Protein AF-W2RLZ8-F1 (afdb_monomer)

Solvent-accessible surface area (backbone atoms only — not comparable to full-atom values): 13791 Å² total; per-residue (Å²): 132,87,82,82,78,80,83,80,84,77,69,90,54,101,57,82,73,49,76,64,66,58,42,44,76,38,66,55,67,56,87,80,60,71,30,36,27,34,42,40,37,34,42,71,79,11,29,29,42,37,39,40,27,56,66,42,74,66,40,44,51,54,52,42,75,41,59,91,46,68,55,35,51,64,70,40,58,88,73,48,62,77,68,46,78,48,76,47,27,57,91,47,71,50,76,43,59,40,37,45,38,34,35,60,45,77,82,32,79,71,49,76,51,74,49,75,45,82,48,66,68,26,27,45,38,38,23,51,42,55,56,52,51,51,50,75,75,46,55,75,69,54,35,52,51,50,58,49,51,44,51,54,26,34,49,52,12,44,78,67,71,38,48,69,57,36,50,53,22,45,66,60,30,43,76,64,58,71,70,56,82,54,66,66,61,51,53,53,53,52,50,50,53,51,52,47,47,72,78,36,45,66,70,43,67,50,82,92,58,99,62,90,86,69,50,60,46,57,50,51,55,54,48,52,51,48,53,50,52,52,55,51,49,57,54,55,56,56,63,75,76,109

Secondary structure (DSSP, 8-state):
-------TTS--SSSPPPHHHHHTS-EESSSSSTT-EEEEEEETT-EEEEEEE---HHHHHHHHHTTT-TTHHHHHGGG-SS-EEEEE-TT-EEEE-TT-EEEEEEEE--EEEEEEE--TTHHHHHHHHHHTTGGGGS-HHHHHHHHHHHHHHHHHHHHTT-HHHHHHHHHTTHHHHHT---HHHHHHHHHHHHHHHHH-HHHHH--SS--TT--HHHHHHHHHHHHHHHHHHHHHHHHT--

Radius of gyration: 21.98 Å; Cα contacts (8 Å, |Δi|>4): 311; chains: 1; bounding box: 57×58×65 Å

Mean predicted aligned error: 10.97 Å

Organism: Cyphellophora europaea (strain CBS 101466) (NCBI:txid1220924)

Foldseek 3Di:
DDDDDDPPPQPPDPDDDPPQRQQLAFWPQDQPLLQFKKKKAFDDFWKKKKKKAAPDVQLLLLLLVCQPPSSSCVVCVVVTPDIDIDMHGNVDMDIHHGRITMGMGIPDDGDMDMDTDQDLQNLQSLLSCLLSVVLVSYDPVSSVVSLVVSLVSLLNNLVVVVVVSSLVSCVSCVVVVLPDPDPVSLVSNLVSLVVSCVVCVVSQVPPVDPDPDARSVNVSVVSNVVSVVVVVVVVVVVVVVD

pLDDT: mean 77.02, std 19.83, range [21.7, 96.75]

Sequence (242 aa):
MPQIVPADGIWGQTGPPSFHQVFAHVWRFPKKDYGMDGKSAVLGDCQKIIVLFPPSSHNLRLMQAECRNQAKLARLMPRLEYGLIDTLNSSNIVFIPSGWAHATFTTRGGFLMSIDCATKTTVWTFSQYLKHHLYHELDAKQQNKCLFLFLDCLQHTITSYELVLASRSWCNVEDLLKGIVDNLWRRTASRIWHTAAEENPKALWDDGRGNKDMTTRQFGEQYLSWLDAEMIGLRRGRQALL

Nearest PDB structures (foldseek):
  3pu3-assembly2_B  TM=5.884E-01  e=4.172E-05  Homo sapiens
  8f8z-assembly2_B  TM=5.635E-01  e=3.557E-05  Homo sapiens
  3pu3-assembly1_A  TM=5.695E-01  e=2.875E-05  Homo sapiens
  8f8z-assembly1_A  TM=4.999E-01  e=6.733E-05  Homo sapiens
  3pus-assembly2_B  TM=5.008E-01  e=9.264E-05  Homo sapiens

Structure (mmCIF, N/CA/C/O backbone):
data_AF-W2RLZ8-F1
#
_entry.id   AF-W2RLZ8-F1
#
loop_
_atom_site.group_PDB
_atom_site.id
_atom_site.type_symbol
_atom_site.label_atom_id
_atom_site.label_alt_id
_atom_site.label_comp_id
_atom_site.label_asym_id
_atom_site.label_entity_id
_atom_site.label_seq_id
_atom_site.pdbx_PDB_ins_code
_atom_site.Cartn_x
_atom_site.Cartn_y
_atom_site.Cartn_z
_atom_site.occupancy
_atom_site.B_iso_or_equiv
_atom_site.auth_seq_id
_atom_site.auth_comp_id
_atom_site.auth_asym_id
_atom_site.auth_atom_id
_atom_site.pdbx_PDB_model_num
ATOM 1 N N . MET A 1 1 ? -6.968 36.272 17.401 1.00 25.56 1 MET A N 1
ATOM 2 C CA . MET A 1 1 ? -7.450 34.981 17.939 1.00 25.56 1 MET A CA 1
ATOM 3 C C . MET A 1 1 ? -8.418 34.398 16.926 1.00 25.56 1 MET A C 1
ATOM 5 O O . MET A 1 1 ? -9.373 35.095 16.605 1.00 25.56 1 MET A O 1
ATOM 9 N N . PRO A 1 2 ? -8.156 33.222 16.336 1.00 22.92 2 PRO A N 1
ATOM 10 C CA . PRO A 1 2 ? -9.073 32.660 15.356 1.00 22.92 2 PRO A CA 1
ATOM 11 C C . PRO A 1 2 ? -10.315 32.119 16.074 1.00 22.92 2 PRO A C 1
ATOM 13 O O . PRO A 1 2 ? -10.204 31.382 17.052 1.00 22.92 2 PRO A O 1
ATOM 16 N N . GLN A 1 3 ? -11.488 32.539 15.603 1.00 21.70 3 GLN A N 1
ATOM 17 C CA . GLN A 1 3 ? -12.786 32.072 16.078 1.00 21.70 3 GLN A CA 1
ATOM 18 C C . GLN A 1 3 ? -12.990 30.610 15.671 1.00 21.70 3 GLN A C 1
ATOM 20 O O . GLN A 1 3 ? -12.921 30.260 14.493 1.00 21.70 3 GLN A O 1
ATOM 25 N N . ILE A 1 4 ? -13.234 29.763 16.667 1.00 27.97 4 ILE A N 1
ATOM 26 C CA . ILE A 1 4 ? -13.673 28.381 16.490 1.00 27.97 4 ILE A CA 1
ATOM 27 C C . ILE A 1 4 ? -15.152 28.437 16.098 1.00 27.97 4 ILE A C 1
ATOM 29 O O . ILE A 1 4 ? -15.983 28.891 16.880 1.00 27.97 4 ILE A O 1
ATOM 33 N N . VAL A 1 5 ? -15.468 28.008 14.878 1.00 27.42 5 VAL A N 1
ATOM 34 C CA . VAL A 1 5 ? -16.852 27.819 14.423 1.00 27.42 5 VAL A CA 1
ATOM 35 C C . VAL A 1 5 ? -17.363 26.496 15.015 1.00 27.42 5 VAL A C 1
ATOM 37 O O . VAL A 1 5 ? -16.661 25.487 14.887 1.00 27.42 5 VAL A O 1
ATOM 40 N N . PRO A 1 6 ? -18.530 26.463 15.683 1.00 26.34 6 PRO A N 1
ATOM 41 C CA . PRO A 1 6 ? -19.038 25.248 16.306 1.00 26.34 6 PRO A CA 1
ATOM 42 C C . PRO A 1 6 ? -19.511 24.232 15.256 1.00 26.34 6 PRO A C 1
ATOM 44 O O . PRO A 1 6 ? -20.037 24.578 14.197 1.00 26.34 6 PRO A O 1
ATOM 47 N N . ALA A 1 7 ? -19.285 22.952 15.553 1.00 35.66 7 ALA A N 1
ATOM 48 C CA . ALA A 1 7 ? -19.583 21.806 14.697 1.00 35.66 7 ALA A CA 1
ATOM 49 C C . ALA A 1 7 ? -21.073 21.405 14.749 1.00 35.66 7 ALA A C 1
ATOM 51 O O . ALA A 1 7 ? -21.406 20.231 14.919 1.00 35.66 7 ALA A O 1
ATOM 52 N N . ASP A 1 8 ? -21.978 22.367 14.577 1.00 34.91 8 ASP A N 1
ATOM 53 C CA . ASP A 1 8 ? -23.419 22.188 14.824 1.00 34.91 8 ASP A CA 1
ATOM 54 C C . ASP A 1 8 ? -24.199 21.655 13.605 1.00 34.91 8 ASP A C 1
ATOM 56 O O . ASP A 1 8 ? -25.403 21.850 13.477 1.00 34.91 8 ASP A O 1
ATOM 60 N N . GLY A 1 9 ? -23.526 20.950 12.690 1.00 33.97 9 GLY A N 1
ATOM 61 C CA . GLY A 1 9 ? -24.152 20.396 11.480 1.00 33.97 9 GLY A CA 1
ATOM 62 C C . GLY A 1 9 ? -24.501 18.904 11.530 1.00 33.97 9 GLY A C 1
ATOM 63 O O . GLY A 1 9 ? -25.217 18.430 10.654 1.00 33.97 9 GLY A O 1
ATOM 64 N N . ILE A 1 10 ? -23.986 18.142 12.507 1.00 43.19 10 ILE A N 1
ATOM 65 C CA . ILE A 1 10 ? -24.079 16.661 12.518 1.00 43.19 10 ILE A CA 1
ATOM 66 C C . ILE A 1 10 ? -24.909 16.128 13.704 1.00 43.19 10 ILE A C 1
ATOM 68 O O . ILE A 1 10 ? -25.377 14.994 13.678 1.00 43.19 10 ILE A O 1
ATOM 72 N N . TRP A 1 11 ? -25.181 16.957 14.715 1.00 41.59 11 TRP A N 1
ATOM 73 C CA . TRP A 1 11 ? -25.814 16.542 15.978 1.00 41.59 11 TRP A CA 1
ATOM 74 C C . TRP A 1 11 ? -27.319 16.845 16.072 1.00 41.59 11 TRP A C 1
ATOM 76 O O . TRP A 1 11 ? -27.882 16.863 17.160 1.00 41.59 11 TRP A O 1
ATOM 86 N N . GLY A 1 12 ? -27.998 17.063 14.941 1.00 35.97 12 GLY A N 1
ATOM 87 C CA . GLY A 1 12 ? -29.440 17.354 14.896 1.00 35.97 12 GLY A CA 1
ATOM 88 C C . GLY A 1 12 ? -30.369 16.168 15.202 1.00 35.97 12 GLY A C 1
ATOM 89 O O . GLY A 1 12 ? -31.582 16.302 15.066 1.00 35.97 12 GLY A O 1
ATOM 90 N N . GLN A 1 13 ? -29.837 15.003 15.588 1.00 41.50 13 GLN A N 1
ATOM 91 C CA . GLN A 1 13 ? -30.630 13.857 16.039 1.00 41.50 13 GLN A CA 1
ATOM 92 C C . GLN A 1 13 ? -30.405 13.649 17.537 1.00 41.50 13 GLN A C 1
ATOM 94 O O . GLN A 1 13 ? -29.279 13.481 17.992 1.00 41.50 13 GLN A O 1
ATOM 99 N N . THR A 1 14 ? -31.490 13.660 18.309 1.00 40.59 14 THR A N 1
ATOM 100 C CA . THR A 1 14 ? -31.530 13.592 19.781 1.00 40.59 14 THR A CA 1
ATOM 101 C C . THR A 1 14 ? -31.186 12.209 20.361 1.00 40.59 14 THR A C 1
ATOM 103 O O . THR A 1 14 ? -31.599 11.874 21.469 1.00 40.59 14 THR A O 1
ATOM 106 N N . GLY A 1 15 ? -30.412 11.396 19.639 1.00 43.81 15 GLY A N 1
ATOM 107 C CA . GLY A 1 15 ? -29.941 10.085 20.079 1.00 43.81 15 GLY A CA 1
ATOM 108 C C . GLY A 1 15 ? -28.473 9.868 19.710 1.00 43.81 15 GLY A C 1
ATOM 109 O O . GLY A 1 15 ? -27.976 10.516 18.786 1.00 43.81 15 GLY A O 1
ATOM 110 N N . PRO A 1 16 ? -27.752 8.974 20.415 1.00 44.50 16 PRO A N 1
ATOM 111 C CA . PRO A 1 16 ? -26.400 8.609 20.018 1.00 44.50 16 PRO A CA 1
ATOM 112 C C . PRO A 1 16 ? -26.434 8.115 18.563 1.00 44.50 16 PRO A C 1
ATOM 114 O O . PRO A 1 16 ? -27.299 7.297 18.229 1.00 44.50 16 PRO A O 1
ATOM 117 N N . PRO A 1 17 ? -25.545 8.612 17.683 1.00 49.19 17 PRO A N 1
ATOM 118 C CA . PRO A 1 17 ? -25.531 8.189 16.294 1.00 49.19 17 PRO A CA 1
ATOM 119 C C . PRO A 1 17 ? -25.385 6.670 16.246 1.00 49.19 17 PRO A C 1
ATOM 121 O O . PRO A 1 17 ? -24.567 6.083 16.959 1.00 49.19 17 PRO A O 1
ATOM 124 N N . SER A 1 18 ? -26.205 6.026 15.419 1.00 51.47 18 SER A N 1
ATOM 125 C CA . SER A 1 18 ? -26.122 4.580 15.242 1.00 51.47 18 SER A CA 1
ATOM 126 C C . SER A 1 18 ? -24.710 4.196 14.797 1.00 51.47 18 SER A C 1
ATOM 128 O O . SER A 1 18 ? -24.036 4.951 14.089 1.00 51.47 18 SER A O 1
ATOM 130 N N . PHE A 1 19 ? -24.278 2.988 15.159 1.00 49.81 19 PHE A N 1
ATOM 131 C CA . PHE A 1 19 ? -23.002 2.420 14.713 1.00 49.81 19 PHE A CA 1
ATOM 132 C C . PHE A 1 19 ? -22.795 2.600 13.194 1.00 49.81 19 PHE A C 1
ATOM 134 O O . PHE A 1 19 ? -21.710 2.930 12.742 1.00 49.81 19 PHE A O 1
ATOM 141 N N . HIS A 1 20 ? -23.861 2.515 12.396 1.00 47.78 20 HIS A N 1
ATOM 142 C CA . HIS A 1 20 ? -23.807 2.709 10.947 1.00 47.78 20 HIS A CA 1
ATOM 143 C C . HIS A 1 20 ? -23.554 4.169 10.512 1.00 47.78 20 HIS A C 1
ATOM 145 O O . HIS A 1 20 ? -22.836 4.390 9.537 1.00 47.78 20 HIS A O 1
ATOM 151 N N . GLN A 1 21 ? -24.094 5.166 11.224 1.00 47.16 21 GLN A N 1
ATOM 152 C CA . GLN A 1 21 ? -23.920 6.594 10.905 1.00 47.16 21 GLN A CA 1
ATOM 153 C C . GLN A 1 21 ? -22.503 7.088 11.215 1.00 47.16 21 GLN A C 1
ATOM 155 O O . GLN A 1 21 ? -21.928 7.855 10.446 1.00 47.16 21 GLN A O 1
ATOM 160 N N . VAL A 1 22 ? -21.904 6.595 12.298 1.00 48.50 22 VAL A N 1
ATOM 161 C CA . VAL A 1 22 ? -20.514 6.910 12.660 1.00 48.50 22 VAL A CA 1
ATOM 162 C C . VAL A 1 22 ? -19.528 6.340 11.630 1.00 48.50 22 VAL A C 1
ATOM 164 O O . VAL A 1 22 ? -18.536 6.979 11.280 1.00 48.50 22 VAL A O 1
ATOM 167 N N . PHE A 1 23 ? -19.814 5.152 11.093 1.00 49.34 23 PHE A N 1
ATOM 168 C CA . PHE A 1 23 ? -18.921 4.441 10.174 1.00 49.34 23 PHE A CA 1
ATOM 169 C C . PHE A 1 23 ? -18.833 5.073 8.775 1.00 49.34 23 PHE A C 1
ATOM 171 O O . PHE A 1 23 ? -17.842 4.865 8.074 1.00 49.34 23 PHE A O 1
ATOM 178 N N . ALA A 1 24 ? -19.808 5.894 8.376 1.00 45.59 24 ALA A N 1
ATOM 179 C CA . ALA A 1 24 ? -19.807 6.568 7.075 1.00 45.59 24 ALA A CA 1
ATOM 180 C C . ALA A 1 24 ? -18.725 7.661 6.937 1.00 45.59 24 ALA A C 1
ATOM 182 O O . ALA A 1 24 ? -18.455 8.119 5.829 1.00 45.59 24 ALA A O 1
ATOM 183 N N . HIS A 1 25 ? -18.102 8.109 8.034 1.00 42.91 25 HIS A N 1
ATOM 184 C CA . HIS A 1 25 ? -17.188 9.264 8.015 1.00 42.91 25 HIS A CA 1
ATOM 185 C C . HIS A 1 25 ? -15.741 8.955 8.416 1.00 42.91 25 HIS A C 1
ATOM 187 O O . HIS A 1 25 ? -14.886 9.834 8.300 1.00 42.91 25 HIS A O 1
ATOM 193 N N . VAL A 1 26 ? -15.431 7.725 8.852 1.00 50.81 26 VAL A N 1
ATOM 194 C CA . VAL A 1 26 ? -14.115 7.408 9.450 1.00 50.81 26 VAL A CA 1
ATOM 195 C C . VAL A 1 26 ? -13.360 6.266 8.765 1.00 50.81 26 VAL A C 1
ATOM 197 O O . VAL A 1 26 ? -12.390 5.732 9.302 1.00 50.81 26 VAL A O 1
ATOM 200 N N . TRP A 1 27 ? -13.748 5.917 7.539 1.00 53.75 27 TRP A N 1
ATOM 201 C CA . TRP A 1 27 ? -12.982 4.968 6.736 1.00 53.75 27 TRP A CA 1
ATOM 202 C C . TRP A 1 27 ? -11.757 5.639 6.116 1.00 53.75 27 TRP A C 1
ATOM 204 O O . TRP A 1 27 ? -11.873 6.499 5.236 1.00 53.75 27 TRP A O 1
ATOM 214 N N . ARG A 1 28 ? -10.568 5.239 6.567 1.00 56.19 28 ARG A N 1
ATOM 215 C CA . ARG A 1 28 ? -9.294 5.676 5.998 1.00 56.19 28 ARG A CA 1
ATOM 216 C C . ARG A 1 28 ? -8.707 4.515 5.226 1.00 56.19 28 ARG A C 1
ATOM 218 O O . ARG A 1 28 ? -7.876 3.771 5.720 1.00 56.19 28 ARG A O 1
ATOM 225 N N . PHE A 1 29 ? -9.163 4.353 3.988 1.00 52.09 29 PHE A N 1
ATOM 226 C CA . PHE A 1 29 ? -8.507 3.407 3.105 1.00 52.09 29 PHE A CA 1
ATOM 227 C C . PHE A 1 29 ? -8.584 3.780 1.622 1.00 52.09 29 PHE A C 1
ATOM 229 O O . PHE A 1 29 ? -9.670 3.749 1.045 1.00 52.09 29 PHE A O 1
ATOM 236 N N . PRO A 1 30 ? -7.443 4.118 0.998 1.00 51.53 30 PRO A N 1
ATOM 237 C CA . PRO A 1 30 ? -6.250 4.713 1.588 1.00 51.53 30 PRO A CA 1
ATOM 238 C C . PRO A 1 30 ? -6.068 6.102 0.979 1.00 51.53 30 PRO A C 1
ATOM 240 O O . PRO A 1 30 ? -5.183 6.356 0.170 1.00 51.53 30 PRO A O 1
ATOM 243 N N . LYS A 1 31 ? -6.938 7.038 1.367 1.00 53.94 31 LYS A N 1
ATOM 244 C CA . LYS A 1 31 ? -6.810 8.431 0.918 1.00 53.94 31 LYS A CA 1
ATOM 245 C C . LYS A 1 31 ? -5.630 9.181 1.549 1.00 53.94 31 LYS A C 1
ATOM 247 O O . LYS A 1 31 ? -5.274 10.238 1.040 1.00 53.94 31 LYS A O 1
ATOM 252 N N . LYS A 1 32 ? -5.047 8.697 2.656 1.00 56.78 32 LYS A N 1
ATOM 253 C CA . LYS A 1 32 ? -3.950 9.398 3.356 1.00 56.78 32 LYS A CA 1
ATOM 254 C C . LYS A 1 32 ? -2.674 8.584 3.518 1.00 56.78 32 LYS A C 1
ATOM 256 O O . LYS A 1 32 ? -1.606 9.158 3.344 1.00 56.78 32 LYS A O 1
ATOM 261 N N . ASP A 1 33 ? -2.790 7.280 3.738 1.00 66.56 33 ASP A N 1
ATOM 262 C CA . ASP A 1 33 ? -1.624 6.479 4.132 1.00 66.56 33 ASP A CA 1
ATOM 263 C C . ASP A 1 33 ? -0.989 5.776 2.917 1.00 66.56 33 ASP A C 1
ATOM 265 O O . ASP A 1 33 ? 0.033 5.117 3.035 1.00 66.56 33 ASP A O 1
ATOM 269 N N . TYR A 1 34 ? -1.589 5.923 1.724 1.00 69.94 34 TYR A N 1
ATOM 270 C CA . TYR A 1 34 ? -1.129 5.383 0.432 1.00 69.94 34 TYR A CA 1
ATOM 271 C C . TYR A 1 34 ? -0.809 3.875 0.426 1.00 69.94 34 TYR A C 1
ATOM 273 O O . TYR A 1 34 ? -0.195 3.394 -0.512 1.00 69.94 34 TYR A O 1
ATOM 281 N N . GLY A 1 35 ? -1.238 3.112 1.437 1.00 76.06 35 GLY A N 1
ATOM 282 C CA . GLY A 1 35 ? -0.884 1.699 1.589 1.00 76.06 35 GLY A CA 1
ATOM 283 C C . GLY A 1 35 ? 0.473 1.455 2.260 1.00 76.06 35 GLY A C 1
ATOM 284 O O . GLY A 1 35 ? 0.967 0.335 2.183 1.00 76.06 35 GLY A O 1
ATOM 285 N N . MET A 1 36 ? 1.065 2.460 2.909 1.00 86.81 36 MET A N 1
ATOM 286 C CA . MET A 1 36 ? 2.283 2.336 3.720 1.00 86.81 36 MET A CA 1
ATOM 287 C C . MET A 1 36 ? 2.028 1.597 5.041 1.00 86.81 36 MET A C 1
ATOM 289 O O . MET A 1 36 ? 0.880 1.422 5.453 1.00 86.81 36 MET A O 1
ATOM 293 N N . ASP A 1 37 ? 3.103 1.148 5.692 1.00 90.12 37 ASP A N 1
ATOM 294 C CA . ASP A 1 37 ? 3.041 0.614 7.052 1.00 90.12 37 ASP A CA 1
ATOM 295 C C . ASP A 1 37 ? 2.829 1.769 8.042 1.00 90.12 37 ASP A C 1
ATOM 297 O O . ASP A 1 37 ? 3.459 2.817 7.916 1.00 90.12 37 ASP A O 1
ATOM 301 N N . GLY A 1 38 ? 1.963 1.581 9.036 1.00 91.38 38 GLY A N 1
ATOM 302 C CA . GLY A 1 38 ? 1.612 2.610 10.014 1.00 91.38 38 GLY A CA 1
ATOM 303 C C . GLY A 1 38 ? 1.872 2.159 11.446 1.00 91.38 38 GLY A C 1
ATOM 304 O O . GLY A 1 38 ? 1.542 1.037 11.831 1.00 91.38 38 GLY A O 1
ATOM 305 N N . LYS A 1 39 ? 2.419 3.040 12.282 1.00 93.44 39 LYS A N 1
ATOM 306 C CA . LYS A 1 39 ? 2.425 2.879 13.745 1.00 93.44 39 LYS A CA 1
ATOM 307 C C . LYS A 1 39 ? 1.634 4.005 14.370 1.00 93.44 39 LYS A C 1
ATOM 309 O O . LYS A 1 39 ? 1.883 5.167 14.066 1.00 93.44 39 LYS A O 1
ATOM 314 N N . SER A 1 40 ? 0.703 3.663 15.249 1.00 93.56 40 SER A N 1
ATOM 315 C CA . SER A 1 40 ? -0.171 4.624 15.914 1.00 93.56 40 SER A CA 1
ATOM 316 C C . SER A 1 40 ? -0.191 4.398 17.421 1.00 93.56 40 SER A C 1
ATOM 318 O O . SER A 1 40 ? -0.358 3.272 17.886 1.00 93.56 40 SER A O 1
ATOM 320 N N . ALA A 1 41 ? -0.047 5.480 18.177 1.00 95.44 41 ALA A N 1
ATOM 321 C CA . ALA A 1 41 ? -0.103 5.506 19.633 1.00 95.44 41 ALA A CA 1
ATOM 322 C C . ALA A 1 41 ? -0.982 6.674 20.083 1.00 95.44 41 ALA A C 1
ATOM 324 O O . ALA A 1 41 ? -0.982 7.738 19.460 1.00 95.44 41 ALA A O 1
ATOM 325 N N . VAL A 1 42 ? -1.732 6.495 21.163 1.00 95.81 42 VAL A N 1
ATOM 326 C CA . VAL A 1 42 ? -2.547 7.571 21.740 1.00 95.81 42 VAL A CA 1
ATOM 327 C C . VAL A 1 42 ? -1.940 8.067 23.047 1.00 95.81 42 VAL A C 1
ATOM 329 O O . VAL A 1 42 ? -1.267 7.318 23.749 1.00 95.81 42 VAL A O 1
ATOM 332 N N . LEU A 1 43 ? -2.163 9.342 23.367 1.00 93.75 43 LEU A N 1
ATOM 333 C CA . LEU A 1 43 ? -1.622 9.982 24.567 1.00 93.75 43 LEU A CA 1
ATOM 334 C C . LEU A 1 43 ? -2.729 10.377 25.549 1.00 93.75 43 LEU A C 1
ATOM 336 O O . LEU A 1 43 ? -3.841 10.741 25.150 1.00 93.75 43 LEU A O 1
ATOM 340 N N . GLY A 1 44 ? -2.379 10.368 26.837 1.00 92.81 44 GLY A N 1
ATOM 341 C CA . GLY A 1 44 ? -3.284 10.702 27.936 1.00 92.81 44 GLY A CA 1
ATOM 342 C C . GLY A 1 44 ? -4.409 9.680 28.071 1.00 92.81 44 GLY A C 1
ATOM 343 O O . GLY A 1 44 ? -4.185 8.477 27.954 1.00 92.81 44 GLY A O 1
ATOM 344 N N . ASP A 1 45 ? -5.630 10.168 28.272 1.00 93.94 45 ASP A N 1
ATOM 345 C CA . ASP A 1 45 ? -6.809 9.314 28.428 1.00 93.94 45 ASP A CA 1
ATOM 346 C C . ASP A 1 45 ? -7.511 8.979 27.102 1.00 93.94 45 ASP A C 1
ATOM 348 O O . ASP A 1 45 ? -8.659 8.531 27.091 1.00 93.94 45 ASP A O 1
ATOM 352 N N . CYS A 1 46 ? -6.868 9.241 25.963 1.00 96.06 46 CYS A N 1
ATOM 353 C CA . CYS A 1 46 ? -7.475 8.972 24.670 1.00 96.06 46 CYS A CA 1
ATOM 354 C C . CYS A 1 46 ? -7.727 7.470 24.496 1.00 96.06 46 CYS A C 1
ATOM 356 O O . CYS A 1 46 ? -6.863 6.639 24.777 1.00 96.06 46 CYS A O 1
ATOM 358 N N . GLN A 1 47 ? -8.916 7.132 24.002 1.00 96.75 47 GLN A N 1
ATOM 359 C CA . GLN A 1 47 ? -9.297 5.762 23.688 1.00 96.75 47 GLN A CA 1
ATOM 360 C C . GLN A 1 47 ? -9.920 5.707 22.301 1.00 96.75 47 GLN A C 1
ATOM 362 O O . GLN A 1 47 ? -10.748 6.553 21.928 1.00 96.75 47 GLN A O 1
ATOM 367 N N . LYS A 1 48 ? -9.510 4.704 21.529 1.00 95.31 48 LYS A N 1
ATOM 368 C CA . LYS A 1 48 ? -10.030 4.443 20.194 1.00 95.31 48 LYS A CA 1
ATOM 369 C C . LYS A 1 48 ? -10.328 2.963 20.014 1.00 95.31 48 LYS A C 1
ATOM 371 O O . LYS A 1 48 ? -9.579 2.126 20.492 1.00 95.31 48 LYS A O 1
ATOM 376 N N . ILE A 1 49 ? -11.379 2.648 19.271 1.00 93.88 49 ILE A N 1
ATOM 377 C CA . ILE A 1 49 ? -11.593 1.321 18.694 1.00 93.88 49 ILE A CA 1
ATOM 378 C C . ILE A 1 49 ? -11.024 1.363 17.280 1.00 93.88 49 ILE A C 1
ATOM 380 O O . ILE A 1 49 ? -11.344 2.278 16.521 1.00 93.88 49 ILE A O 1
ATOM 384 N N . ILE A 1 50 ? -10.184 0.405 16.919 1.00 92.38 50 ILE A N 1
ATOM 385 C CA . ILE A 1 50 ? -9.675 0.245 15.562 1.00 92.38 50 ILE A CA 1
ATOM 386 C C . ILE A 1 50 ? -10.251 -1.025 14.950 1.00 92.38 50 ILE A C 1
ATOM 388 O O . ILE A 1 50 ? -10.298 -2.069 15.591 1.00 92.38 50 ILE A O 1
ATOM 392 N N . VAL A 1 51 ? -10.706 -0.916 13.708 1.00 91.56 51 VAL A N 1
ATOM 393 C CA . VAL A 1 51 ? -11.161 -2.044 12.898 1.00 91.56 51 VAL A CA 1
ATOM 394 C C . VAL A 1 51 ? -10.194 -2.182 11.735 1.00 91.56 51 VAL A C 1
ATOM 396 O O . VAL A 1 51 ? -9.922 -1.188 11.063 1.00 91.56 51 VAL A O 1
ATOM 399 N N . LEU A 1 52 ? -9.675 -3.385 11.515 1.00 91.12 52 LEU A N 1
ATOM 400 C CA . LEU A 1 52 ? -8.612 -3.699 10.565 1.00 91.12 52 LEU A CA 1
ATOM 401 C C . LEU A 1 52 ? -9.051 -4.849 9.651 1.00 91.12 52 LEU A C 1
ATOM 403 O O . LEU A 1 52 ? -9.597 -5.835 10.134 1.00 91.12 52 LEU A O 1
ATOM 407 N N . PHE A 1 53 ? -8.769 -4.762 8.355 1.00 92.50 53 PHE A N 1
ATOM 408 C CA . PHE A 1 53 ? -9.008 -5.831 7.383 1.00 92.50 53 PHE A CA 1
ATOM 409 C C . PHE A 1 53 ? -7.781 -6.009 6.484 1.00 92.50 53 PHE A C 1
ATOM 411 O O . PHE A 1 53 ? -7.263 -5.016 5.962 1.00 92.50 53 PHE A O 1
ATOM 418 N N . PRO A 1 54 ? -7.312 -7.245 6.252 1.00 92.69 54 PRO A N 1
ATOM 419 C CA . PRO A 1 54 ? -6.125 -7.473 5.443 1.00 92.69 54 PRO A CA 1
ATOM 420 C C . PRO A 1 54 ? -6.376 -7.189 3.952 1.00 92.69 54 PRO A C 1
ATOM 422 O O . PRO A 1 54 ? -7.509 -7.342 3.473 1.00 92.69 54 PRO A O 1
ATOM 425 N N . PRO A 1 55 ? -5.319 -6.862 3.182 1.00 91.50 55 PRO A N 1
ATOM 426 C CA . PRO A 1 55 ? -5.372 -6.686 1.729 1.00 91.50 55 PRO A CA 1
ATOM 427 C C . PRO A 1 55 ? -5.494 -8.023 0.976 1.00 91.50 55 PRO A C 1
ATOM 429 O O . PRO A 1 55 ? -4.698 -8.325 0.087 1.00 91.50 55 PRO A O 1
ATOM 432 N N . SER A 1 56 ? -6.479 -8.861 1.313 1.00 91.94 56 SER A N 1
ATOM 433 C CA . SER A 1 56 ? -6.760 -10.058 0.512 1.00 91.94 56 SER A CA 1
ATOM 434 C C . SER A 1 56 ? -7.244 -9.648 -0.882 1.00 91.94 56 SER A C 1
ATOM 436 O O . SER A 1 56 ? -7.890 -8.612 -1.049 1.00 91.94 56 SER A O 1
ATOM 438 N N . SER A 1 57 ? -6.981 -10.463 -1.908 1.00 91.56 57 SER A N 1
ATOM 439 C CA . SER A 1 57 ? -7.484 -10.175 -3.260 1.00 91.56 57 SER A CA 1
ATOM 440 C C . SER A 1 57 ? -9.011 -10.055 -3.293 1.00 91.56 57 SER A C 1
ATOM 442 O O . SER A 1 57 ? -9.547 -9.289 -4.089 1.00 91.56 57 SER A O 1
ATOM 444 N N . HIS A 1 58 ? -9.718 -10.783 -2.422 1.00 94.56 58 HIS A N 1
ATOM 445 C CA . HIS A 1 58 ? -11.160 -10.627 -2.234 1.00 94.56 58 HIS A CA 1
ATOM 446 C C . HIS A 1 58 ? -11.511 -9.237 -1.695 1.00 94.56 58 HIS A C 1
ATOM 448 O O . HIS A 1 58 ? -12.254 -8.505 -2.352 1.00 94.56 58 HIS A O 1
ATOM 454 N N . ASN A 1 59 ? -10.905 -8.828 -0.578 1.00 93.19 59 ASN A N 1
ATOM 455 C CA . ASN A 1 59 ? -11.142 -7.521 0.034 1.00 93.19 59 ASN A CA 1
ATOM 456 C C . ASN A 1 59 ? -10.791 -6.369 -0.925 1.00 93.19 59 ASN A C 1
ATOM 458 O O . ASN A 1 59 ? -11.567 -5.425 -1.060 1.00 93.19 59 ASN A O 1
ATOM 462 N N . LEU A 1 60 ? -9.667 -6.453 -1.645 1.00 91.50 60 LEU A N 1
ATOM 463 C CA . LEU A 1 60 ? -9.242 -5.434 -2.613 1.00 91.50 60 LEU A CA 1
ATOM 464 C C . LEU A 1 60 ? -10.231 -5.294 -3.782 1.00 91.50 60 LEU A C 1
ATOM 466 O O . LEU A 1 60 ? -10.593 -4.171 -4.135 1.00 91.50 60 LEU A O 1
ATOM 470 N N . ARG A 1 61 ? -10.736 -6.408 -4.336 1.00 93.25 61 ARG A N 1
ATOM 471 C CA . ARG A 1 61 ? -11.785 -6.381 -5.376 1.00 93.25 61 ARG A CA 1
ATOM 472 C C . ARG A 1 61 ? -13.081 -5.760 -4.868 1.00 93.25 61 ARG A C 1
ATOM 474 O O . ARG A 1 61 ? -13.687 -4.952 -5.567 1.00 93.25 61 ARG A O 1
ATOM 481 N N . LEU A 1 62 ? -13.503 -6.115 -3.655 1.00 92.44 62 LEU A N 1
ATOM 482 C CA . LEU A 1 62 ? -14.686 -5.519 -3.036 1.00 92.44 62 LEU A CA 1
ATOM 483 C C . LEU A 1 62 ? -14.530 -4.004 -2.860 1.00 92.44 62 LEU A C 1
ATOM 485 O O . LEU A 1 62 ? -15.445 -3.242 -3.170 1.00 92.44 62 LEU A O 1
ATOM 489 N N . MET A 1 63 ? -13.357 -3.558 -2.413 1.00 88.31 63 MET A N 1
ATOM 490 C CA . MET A 1 63 ? -13.061 -2.136 -2.244 1.00 88.31 63 MET A CA 1
ATOM 491 C C . MET A 1 63 ? -13.062 -1.371 -3.565 1.00 88.31 63 MET A C 1
ATOM 493 O O . MET A 1 63 ? -13.611 -0.267 -3.611 1.00 88.31 63 MET A O 1
ATOM 497 N N . GLN A 1 64 ? -12.515 -1.968 -4.624 1.00 89.25 64 GLN A N 1
ATOM 498 C CA . GLN A 1 64 ? -12.556 -1.414 -5.975 1.00 89.25 64 GLN A CA 1
ATOM 499 C C . GLN A 1 64 ? -14.000 -1.291 -6.480 1.00 89.25 64 GLN A C 1
ATOM 501 O O . GLN A 1 64 ? -14.369 -0.259 -7.035 1.00 89.25 64 GLN A O 1
ATOM 506 N N . ALA A 1 65 ? -14.835 -2.309 -6.256 1.00 90.31 65 ALA A N 1
ATOM 507 C CA . ALA A 1 65 ? -16.227 -2.314 -6.708 1.00 90.31 65 ALA A CA 1
ATOM 508 C C . ALA A 1 65 ? -17.084 -1.213 -6.056 1.00 90.31 65 ALA A C 1
ATOM 510 O O . ALA A 1 65 ? -18.028 -0.720 -6.665 1.00 90.31 65 ALA A O 1
ATOM 511 N N . GLU A 1 66 ? -16.750 -0.800 -4.833 1.00 88.25 66 GLU A N 1
ATOM 512 C CA . GLU A 1 66 ? -17.444 0.275 -4.108 1.00 88.25 66 GLU A CA 1
ATOM 513 C C . GLU A 1 66 ? -16.699 1.624 -4.195 1.00 88.25 66 GLU A C 1
ATOM 515 O O . GLU A 1 66 ? -16.952 2.537 -3.403 1.00 88.25 66 GLU A O 1
ATOM 520 N N . CYS A 1 67 ? -15.742 1.758 -5.121 1.00 81.06 67 CYS A N 1
ATOM 521 C CA . CYS A 1 67 ? -14.981 2.982 -5.382 1.00 81.06 67 CYS A CA 1
ATOM 522 C C . CYS A 1 67 ? -15.894 4.223 -5.427 1.00 81.06 67 CYS A C 1
ATOM 524 O O . CYS A 1 67 ? -16.949 4.218 -6.056 1.00 81.06 67 CYS A O 1
ATOM 526 N N . ARG A 1 68 ? -15.487 5.297 -4.728 1.00 74.62 68 ARG A N 1
ATOM 527 C CA . ARG A 1 68 ? -16.218 6.583 -4.607 1.00 74.62 68 ARG A CA 1
ATOM 528 C C . ARG A 1 68 ? -17.560 6.541 -3.857 1.00 74.62 68 ARG A C 1
ATOM 530 O O . ARG A 1 68 ? -18.226 7.572 -3.779 1.00 74.62 68 ARG A O 1
ATOM 537 N N . ASN A 1 69 ? -17.932 5.425 -3.232 1.00 79.19 69 ASN A N 1
ATOM 538 C CA . ASN A 1 69 ? -19.114 5.364 -2.372 1.00 79.19 69 ASN A CA 1
ATOM 539 C C . ASN A 1 69 ? -18.819 5.909 -0.958 1.00 79.19 69 ASN A C 1
ATOM 541 O O . ASN A 1 69 ? -17.956 5.391 -0.251 1.00 79.19 69 ASN A O 1
ATOM 545 N N . GLN A 1 70 ? -19.557 6.931 -0.512 1.00 72.50 70 GLN A N 1
ATOM 546 C CA . GLN A 1 70 ? -19.403 7.516 0.832 1.00 72.50 70 GLN A CA 1
ATOM 547 C C . GLN A 1 70 ? -19.814 6.543 1.952 1.00 72.50 70 GLN A C 1
ATOM 549 O O . GLN A 1 70 ? -19.262 6.588 3.045 1.00 72.50 70 GLN A O 1
ATOM 554 N N . ALA A 1 71 ? -20.725 5.606 1.671 1.00 75.94 71 ALA A N 1
ATOM 555 C CA . ALA A 1 71 ? -21.145 4.558 2.604 1.00 75.94 71 ALA A CA 1
ATOM 556 C C . ALA A 1 71 ? -20.387 3.230 2.391 1.00 75.94 71 ALA A C 1
ATOM 558 O O . ALA A 1 71 ? -20.851 2.174 2.832 1.00 75.94 71 ALA A O 1
ATOM 559 N N . LYS A 1 72 ? -19.231 3.266 1.704 1.00 82.62 72 LYS A N 1
ATOM 560 C CA . LYS A 1 72 ? -18.431 2.086 1.335 1.00 82.62 72 LYS A CA 1
ATOM 561 C C . LYS A 1 72 ? -18.200 1.152 2.522 1.00 82.62 72 LYS A C 1
ATOM 563 O O . LYS A 1 72 ? -18.462 -0.037 2.406 1.00 82.62 72 LYS A O 1
ATOM 568 N N . LEU A 1 73 ? -17.753 1.673 3.665 1.00 76.81 73 LEU A N 1
ATOM 569 C CA . LEU A 1 73 ? -17.424 0.834 4.816 1.00 76.81 73 LEU A CA 1
ATOM 570 C C . LEU A 1 73 ? -18.632 0.054 5.334 1.00 76.81 73 LEU A C 1
ATOM 572 O O . LEU A 1 73 ? -18.562 -1.164 5.421 1.00 76.81 73 LEU A O 1
ATOM 576 N N . ALA A 1 74 ? -19.748 0.726 5.622 1.00 81.00 74 ALA A N 1
ATOM 577 C CA . ALA A 1 74 ? -20.945 0.065 6.142 1.00 81.00 74 ALA A CA 1
ATOM 578 C C . ALA A 1 74 ? -21.449 -1.047 5.202 1.00 81.00 74 ALA A C 1
ATOM 580 O O . ALA A 1 74 ? -21.913 -2.087 5.661 1.00 81.00 74 ALA A O 1
ATOM 581 N N . ARG A 1 75 ? -21.301 -0.855 3.885 1.00 85.56 75 ARG A N 1
ATOM 582 C CA . ARG A 1 75 ? -21.672 -1.844 2.859 1.00 85.56 75 ARG A CA 1
ATOM 583 C C . ARG A 1 75 ? -20.669 -2.989 2.728 1.00 85.56 75 ARG A C 1
ATOM 585 O O . ARG A 1 75 ? -21.062 -4.115 2.427 1.00 85.56 75 ARG A O 1
ATOM 592 N N . LEU A 1 76 ? -19.381 -2.699 2.895 1.00 89.44 76 LEU A N 1
ATOM 593 C CA . LEU A 1 76 ? -18.310 -3.677 2.732 1.00 89.44 76 LEU A CA 1
ATOM 594 C C . LEU A 1 76 ? -18.090 -4.523 3.976 1.00 89.44 76 LEU A C 1
ATOM 596 O O . LEU A 1 76 ? -17.816 -5.707 3.838 1.00 89.44 76 LEU A O 1
ATOM 600 N N . MET A 1 77 ? -18.228 -3.949 5.168 1.00 87.75 77 MET A N 1
ATOM 601 C CA . MET A 1 77 ? -17.848 -4.579 6.433 1.00 87.75 77 MET A CA 1
ATOM 602 C C . MET A 1 77 ? -18.418 -5.998 6.625 1.00 87.75 77 MET A C 1
ATOM 604 O O . MET A 1 77 ? -17.642 -6.870 7.002 1.00 87.75 77 MET A O 1
ATOM 608 N N . PRO A 1 78 ? -19.694 -6.299 6.291 1.00 90.31 78 PRO A N 1
ATOM 609 C CA . PRO A 1 78 ? -20.234 -7.661 6.414 1.00 90.31 78 PRO A CA 1
ATOM 610 C C . PRO A 1 78 ? -19.666 -8.670 5.401 1.00 90.31 78 PRO A C 1
ATOM 612 O O . PRO A 1 78 ? -19.915 -9.865 5.514 1.00 90.31 78 PRO A O 1
ATOM 615 N N . ARG A 1 79 ? -18.970 -8.187 4.367 1.00 94.06 79 ARG A N 1
ATOM 616 C CA . ARG A 1 79 ? -18.459 -8.961 3.223 1.00 94.06 79 ARG A CA 1
ATOM 617 C C . ARG A 1 79 ? -16.932 -9.061 3.211 1.00 94.06 79 ARG A C 1
ATOM 619 O O . ARG A 1 79 ? -16.397 -9.843 2.424 1.00 94.06 79 ARG A O 1
ATOM 626 N N . LEU A 1 80 ? -16.252 -8.235 4.009 1.00 91.75 80 LEU A N 1
ATOM 627 C CA . LEU A 1 80 ? -14.802 -8.254 4.152 1.00 91.75 80 LEU A CA 1
ATOM 628 C C . LEU A 1 80 ? -14.390 -9.441 5.022 1.00 91.75 80 LEU A C 1
ATOM 630 O O . LEU A 1 80 ? -14.988 -9.718 6.060 1.00 91.75 80 LEU A O 1
ATOM 634 N N . GLU A 1 81 ? -13.342 -10.128 4.598 1.00 93.81 81 GLU A N 1
ATOM 635 C CA . GLU A 1 81 ? -12.813 -11.294 5.295 1.00 93.81 81 GLU A CA 1
ATOM 636 C C . GLU A 1 81 ? -11.764 -10.883 6.334 1.00 93.81 81 GLU A C 1
ATOM 638 O O . GLU A 1 81 ? -11.023 -9.916 6.129 1.00 93.81 81 GLU A O 1
ATOM 643 N N . TYR A 1 82 ? -11.664 -11.673 7.410 1.00 91.88 82 TYR A N 1
ATOM 644 C CA . TYR A 1 82 ? -10.604 -11.594 8.426 1.00 91.88 82 TYR A CA 1
ATOM 645 C C . TYR A 1 82 ? -10.502 -10.238 9.147 1.00 91.88 82 TYR A C 1
ATOM 647 O O . TYR A 1 82 ? -9.407 -9.730 9.386 1.00 91.88 82 TYR A O 1
ATOM 655 N N . GLY A 1 83 ? -11.648 -9.646 9.492 1.00 90.19 83 GLY A N 1
ATOM 656 C CA . GLY A 1 83 ? -11.694 -8.416 10.279 1.00 90.19 83 GLY A CA 1
ATOM 657 C C . GLY A 1 83 ? -11.148 -8.603 11.697 1.00 90.19 83 GLY A C 1
ATOM 658 O O . GLY A 1 83 ? -11.537 -9.539 12.394 1.00 90.19 83 GLY A O 1
ATOM 659 N N . LEU A 1 84 ? -10.282 -7.689 12.133 1.00 91.81 84 LEU A N 1
ATOM 660 C CA . LEU A 1 84 ? -9.821 -7.570 13.516 1.00 91.81 84 LEU A CA 1
ATOM 661 C C . LEU A 1 84 ? -10.391 -6.293 14.131 1.00 91.81 84 LEU A C 1
ATOM 663 O O . LEU A 1 84 ? -10.457 -5.256 13.471 1.00 91.81 84 LEU A O 1
ATOM 667 N N . ILE A 1 85 ? -10.786 -6.368 15.398 1.00 92.88 85 ILE A N 1
ATOM 668 C CA . ILE A 1 85 ? -11.221 -5.216 16.188 1.00 92.88 85 ILE A CA 1
ATOM 669 C C . ILE A 1 85 ? -10.336 -5.159 17.423 1.00 92.88 85 ILE A C 1
ATOM 671 O O . ILE A 1 85 ? -10.211 -6.158 18.128 1.00 92.88 85 ILE A O 1
ATOM 675 N N . ASP A 1 86 ? -9.743 -4.001 17.681 1.00 93.12 86 ASP A N 1
ATOM 676 C CA . ASP A 1 86 ? -8.886 -3.787 18.844 1.00 93.12 86 ASP A CA 1
ATOM 677 C C . ASP A 1 86 ? -9.165 -2.424 19.492 1.00 93.12 86 ASP A C 1
ATOM 679 O O . ASP A 1 86 ? -9.775 -1.536 18.888 1.00 93.12 86 ASP A O 1
ATOM 683 N N . THR A 1 87 ? -8.739 -2.254 20.740 1.00 95.50 87 THR A N 1
ATOM 684 C CA . THR A 1 87 ? -8.831 -0.995 21.481 1.00 95.50 87 THR A CA 1
ATOM 685 C C . THR A 1 87 ? -7.443 -0.394 21.666 1.00 95.50 87 THR A C 1
ATOM 687 O O . THR A 1 87 ? -6.584 -0.960 22.337 1.00 95.50 87 THR A O 1
ATOM 690 N N . LEU A 1 88 ? -7.246 0.803 21.124 1.00 95.50 88 LEU A N 1
ATOM 691 C CA . LEU A 1 88 ? -6.043 1.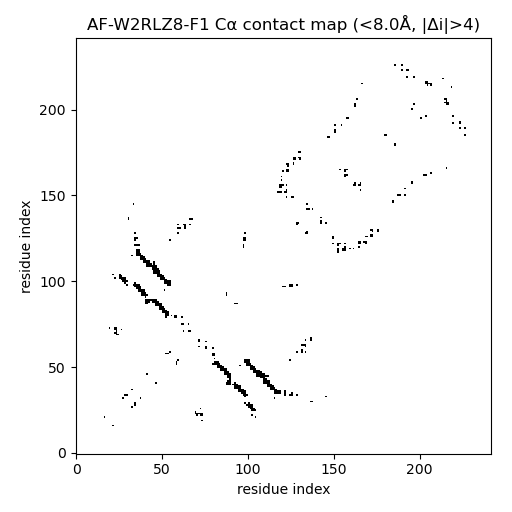609 21.288 1.00 95.50 88 LEU A CA 1
ATOM 692 C C . LEU A 1 88 ? -6.231 2.585 22.458 1.00 95.50 88 LEU A C 1
ATOM 694 O O . LEU A 1 88 ? -7.151 3.408 22.451 1.00 95.50 88 LEU A O 1
ATOM 698 N N . ASN A 1 89 ? -5.361 2.491 23.456 1.00 96.69 89 ASN A N 1
ATOM 699 C CA . ASN A 1 89 ? -5.295 3.373 24.620 1.00 96.69 89 ASN A CA 1
ATOM 700 C C . ASN A 1 89 ? -3.818 3.678 24.955 1.00 96.69 89 ASN A C 1
ATOM 702 O O . ASN A 1 89 ? -2.917 3.245 24.244 1.00 96.69 89 ASN A O 1
ATOM 706 N N . SER A 1 90 ? -3.542 4.454 26.002 1.00 95.62 90 SER A N 1
ATOM 707 C CA . SER A 1 90 ? -2.172 4.889 26.317 1.00 95.62 90 SER A CA 1
ATOM 708 C C . SER A 1 90 ? -1.227 3.776 26.787 1.00 95.62 90 SER A C 1
ATOM 710 O O . SER A 1 90 ? -0.025 4.018 26.889 1.00 95.62 90 SER A O 1
ATOM 712 N N . SER A 1 91 ? -1.724 2.561 27.045 1.00 95.62 91 SER A N 1
ATOM 713 C CA . SER A 1 91 ? -0.897 1.402 27.400 1.00 95.62 91 SER A CA 1
ATOM 714 C C . SER A 1 91 ? -0.415 0.584 26.199 1.00 95.62 91 SER A C 1
ATOM 716 O O . SER A 1 91 ? 0.404 -0.317 26.379 1.00 95.62 91 SER A O 1
ATOM 718 N N . ASN A 1 92 ? -0.891 0.869 24.980 1.00 95.31 92 ASN A N 1
ATOM 719 C CA . ASN A 1 92 ? -0.534 0.095 23.795 1.00 95.31 92 ASN A CA 1
ATOM 720 C C . ASN A 1 92 ? -0.268 0.953 22.546 1.00 95.31 92 ASN A C 1
ATOM 722 O O . ASN A 1 92 ? -0.565 2.144 22.465 1.00 95.31 92 ASN A O 1
ATOM 726 N N . ILE A 1 93 ? 0.365 0.312 21.564 1.00 94.62 93 ILE A N 1
ATOM 727 C CA . ILE A 1 93 ? 0.678 0.867 20.247 1.00 94.62 93 ILE A CA 1
ATOM 728 C C . ILE A 1 93 ? 0.121 -0.113 19.225 1.00 94.62 93 ILE A C 1
ATOM 730 O O . ILE A 1 93 ? 0.342 -1.318 19.348 1.00 94.62 93 ILE A O 1
ATOM 734 N N . VAL A 1 94 ? -0.557 0.396 18.199 1.00 94.06 94 VAL A N 1
ATOM 735 C CA . VAL A 1 94 ? -1.016 -0.430 17.082 1.00 94.06 94 VAL A CA 1
ATOM 736 C C . VAL A 1 94 ? -0.059 -0.294 15.903 1.00 94.06 94 VAL A C 1
ATOM 738 O O . VAL A 1 94 ? 0.297 0.813 15.489 1.00 94.06 94 VAL A O 1
ATOM 741 N N . PHE A 1 95 ? 0.363 -1.436 15.365 1.00 93.62 95 PHE A N 1
ATOM 742 C CA . PHE A 1 95 ? 1.037 -1.525 14.076 1.00 93.62 95 PHE A CA 1
ATOM 743 C C . PHE A 1 95 ? 0.025 -1.973 13.024 1.00 93.62 95 PHE A C 1
ATOM 745 O O . PHE A 1 95 ? -0.617 -3.009 13.179 1.00 93.62 95 PHE A O 1
ATOM 752 N N . ILE A 1 96 ? -0.116 -1.185 11.965 1.00 91.81 96 ILE A N 1
ATOM 753 C CA . ILE A 1 96 ? -0.997 -1.441 10.832 1.00 91.81 96 ILE A CA 1
ATOM 754 C C . ILE A 1 96 ? -0.091 -1.790 9.651 1.00 91.81 96 ILE A C 1
ATOM 756 O O . ILE A 1 96 ? 0.608 -0.905 9.153 1.00 91.81 96 ILE A O 1
ATOM 760 N N . PRO A 1 97 ? -0.059 -3.054 9.203 1.00 91.25 97 PRO A N 1
ATOM 761 C CA . PRO A 1 97 ? 0.775 -3.417 8.072 1.00 91.25 97 PRO A CA 1
ATOM 762 C C . PRO A 1 97 ? 0.294 -2.739 6.786 1.00 91.25 97 PRO A C 1
ATOM 764 O O . PRO A 1 97 ? -0.891 -2.425 6.625 1.00 91.25 97 PRO A O 1
ATOM 767 N N . SER A 1 98 ? 1.216 -2.568 5.844 1.00 90.06 98 SER A N 1
ATOM 768 C CA . SER A 1 98 ? 0.939 -2.000 4.526 1.00 90.06 98 SER A CA 1
ATOM 769 C C . SER A 1 98 ? -0.302 -2.623 3.878 1.00 90.06 98 SER A C 1
ATOM 771 O O . SER A 1 98 ? -0.506 -3.839 3.885 1.00 90.06 98 SER A O 1
ATOM 773 N N . GLY A 1 99 ? -1.158 -1.760 3.327 1.00 88.06 99 GLY A N 1
ATOM 774 C CA . GLY A 1 99 ? -2.381 -2.133 2.606 1.00 88.06 99 GLY A CA 1
ATOM 775 C C . GLY A 1 99 ? -3.521 -2.671 3.462 1.00 88.06 99 GLY A C 1
ATOM 776 O O . GLY A 1 99 ? -4.534 -3.080 2.906 1.00 88.06 99 GLY A O 1
ATOM 777 N N . TRP A 1 100 ? -3.419 -2.661 4.786 1.00 90.81 100 TRP A N 1
ATOM 778 C CA . TRP A 1 100 ? -4.565 -3.006 5.620 1.00 90.81 100 TRP A CA 1
ATOM 779 C C . TRP A 1 100 ? -5.615 -1.899 5.621 1.00 90.81 100 TRP A C 1
ATOM 781 O O . TRP A 1 100 ? -5.328 -0.734 5.916 1.00 90.81 100 TRP A O 1
ATOM 791 N N . ALA A 1 101 ? -6.853 -2.284 5.322 1.00 88.25 101 ALA A N 1
ATOM 792 C CA . ALA A 1 101 ? -7.989 -1.390 5.399 1.00 88.25 101 ALA A CA 1
ATOM 793 C C . ALA A 1 101 ? -8.400 -1.159 6.837 1.00 88.25 101 ALA A C 1
ATOM 795 O O . ALA A 1 101 ? -8.528 -2.116 7.595 1.00 88.25 101 ALA A O 1
ATOM 796 N N . HIS A 1 102 ? -8.585 0.107 7.218 1.00 88.50 102 HIS A N 1
ATOM 797 C CA . HIS A 1 102 ? -8.886 0.417 8.601 1.00 88.50 102 HIS A CA 1
ATOM 798 C C . HIS A 1 102 ? -9.852 1.582 8.815 1.00 88.50 102 HIS A C 1
ATOM 800 O O . HIS A 1 102 ? -9.931 2.549 8.050 1.00 88.50 102 HIS A O 1
ATOM 806 N N . ALA A 1 103 ? -10.583 1.474 9.922 1.00 87.06 103 ALA A N 1
ATOM 807 C CA . ALA A 1 103 ? -11.408 2.524 10.502 1.00 87.06 103 ALA A CA 1
ATOM 808 C C . ALA A 1 103 ? -11.016 2.709 11.964 1.00 87.06 103 ALA A C 1
ATOM 810 O O . ALA A 1 103 ? -10.678 1.748 12.650 1.00 87.06 103 ALA A O 1
ATOM 811 N N . THR A 1 104 ? -11.102 3.942 12.455 1.00 87.62 104 THR A N 1
ATOM 812 C CA . THR A 1 104 ? -10.888 4.239 13.875 1.00 87.62 104 THR A CA 1
ATOM 813 C C . THR A 1 104 ? -12.094 4.970 14.439 1.00 87.62 104 THR A C 1
ATOM 815 O O . THR A 1 104 ? -12.556 5.947 13.871 1.00 87.62 104 THR A O 1
ATOM 818 N N . PHE A 1 105 ? -12.612 4.531 15.574 1.00 88.12 105 PHE A N 1
ATOM 819 C CA . PHE A 1 105 ? -13.647 5.231 16.322 1.00 88.12 105 PHE A CA 1
ATOM 820 C C . PHE A 1 105 ? -13.037 5.785 17.600 1.00 88.12 105 PHE A C 1
ATOM 822 O O . PHE A 1 105 ? -12.302 5.079 18.274 1.00 88.12 105 PHE A O 1
ATOM 829 N N . THR A 1 106 ? -13.307 7.044 17.942 1.00 92.06 106 THR A N 1
ATOM 830 C CA . THR A 1 106 ? -12.787 7.637 19.183 1.00 92.06 106 THR A CA 1
ATOM 831 C C . THR A 1 106 ? -13.856 7.534 20.258 1.00 92.06 106 THR A C 1
ATOM 833 O O . THR A 1 106 ? -14.866 8.224 20.174 1.00 92.06 106 THR A O 1
ATOM 836 N N . THR A 1 107 ? -13.631 6.677 21.253 1.00 95.00 107 THR A N 1
ATOM 837 C CA . THR A 1 107 ? -14.524 6.515 22.411 1.00 95.00 107 THR A CA 1
ATOM 838 C C . THR A 1 107 ? -14.229 7.550 23.491 1.00 95.00 107 THR A C 1
ATOM 840 O O . THR A 1 107 ? -15.138 7.973 24.200 1.00 95.00 107 THR A O 1
ATOM 843 N N . ARG A 1 108 ? -12.972 8.003 23.591 1.00 95.81 108 ARG A N 1
ATOM 844 C CA . ARG A 1 108 ? -12.554 9.092 24.481 1.00 95.81 108 ARG A CA 1
ATOM 845 C C . ARG A 1 108 ? -11.572 10.018 23.771 1.00 95.81 108 ARG A C 1
ATOM 847 O O . ARG A 1 108 ? -10.575 9.565 23.203 1.00 95.81 108 ARG A O 1
ATOM 854 N N . GLY A 1 109 ? -11.884 11.314 23.779 1.00 92.81 109 GLY A N 1
ATOM 855 C CA . GLY A 1 109 ? -11.092 12.349 23.112 1.00 92.81 109 GLY A CA 1
ATOM 856 C C . GLY A 1 109 ? -9.662 12.458 23.650 1.00 92.81 109 GLY A C 1
ATOM 857 O O . GLY A 1 109 ? -9.387 12.099 24.792 1.00 92.81 109 GLY A O 1
ATOM 858 N N . GLY A 1 110 ? -8.754 12.958 22.813 1.00 91.94 110 GLY A N 1
ATOM 859 C CA . GLY A 1 110 ? -7.356 13.213 23.159 1.00 91.94 110 GLY A CA 1
ATOM 860 C C . GLY A 1 110 ? -6.452 13.192 21.926 1.00 91.94 110 GLY A C 1
ATOM 861 O O . GLY A 1 110 ? -6.921 13.432 20.811 1.00 91.94 110 GLY A O 1
ATOM 862 N N . PHE A 1 111 ? -5.160 12.920 22.121 1.00 93.44 111 PHE A N 1
ATOM 863 C CA . PHE A 1 111 ? -4.153 13.016 21.061 1.00 93.44 111 PHE A CA 1
ATOM 864 C C . PHE A 1 111 ? -3.786 11.647 20.483 1.00 93.44 111 PHE A C 1
ATOM 866 O O . PHE A 1 111 ? -3.631 10.670 21.212 1.00 93.44 111 PHE A O 1
ATOM 873 N N . LEU A 1 112 ? -3.610 11.605 19.162 1.00 92.12 112 LEU A N 1
ATOM 874 C CA . LEU A 1 112 ? -3.085 10.466 18.414 1.00 92.12 112 LEU A CA 1
ATOM 875 C C . LEU A 1 112 ? -1.777 10.892 17.754 1.00 92.12 112 LEU A C 1
ATOM 877 O O . LEU A 1 112 ? -1.747 11.897 17.044 1.00 92.12 112 LEU A O 1
ATOM 881 N N . MET A 1 113 ? -0.730 10.104 17.955 1.00 93.69 113 MET A N 1
ATOM 882 C CA . MET A 1 113 ? 0.514 10.197 17.207 1.00 93.69 113 MET A CA 1
ATOM 883 C C . MET A 1 113 ? 0.589 9.019 16.246 1.00 93.69 113 MET A C 1
ATOM 885 O O . MET A 1 113 ? 0.439 7.871 16.663 1.00 93.69 113 MET A O 1
ATOM 889 N N . SER A 1 114 ? 0.827 9.300 14.968 1.00 91.44 114 SER A N 1
ATOM 890 C CA . SER A 1 114 ? 1.025 8.272 13.954 1.00 91.44 114 SER A CA 1
ATOM 891 C C . SER A 1 114 ? 2.261 8.565 13.118 1.00 91.44 114 SER A C 1
ATOM 893 O O . SER A 1 114 ? 2.565 9.724 12.827 1.00 91.44 114 SER A O 1
ATOM 895 N N . ILE A 1 115 ? 2.960 7.506 12.729 1.00 91.81 115 ILE A N 1
ATOM 896 C CA . ILE A 1 115 ? 4.030 7.550 11.739 1.00 91.81 115 ILE A CA 1
ATOM 897 C C . ILE A 1 115 ? 3.733 6.514 10.666 1.00 91.81 115 ILE A C 1
ATOM 899 O O . ILE A 1 115 ? 3.468 5.354 10.984 1.00 91.81 115 ILE A O 1
ATOM 903 N N . ASP A 1 116 ? 3.814 6.949 9.415 1.00 89.69 116 ASP A N 1
ATOM 904 C CA . ASP A 1 116 ? 3.751 6.066 8.261 1.00 89.69 116 ASP A CA 1
ATOM 905 C C . ASP A 1 116 ? 5.163 5.887 7.709 1.00 89.69 116 ASP A C 1
ATOM 907 O O . ASP A 1 116 ? 5.926 6.854 7.594 1.00 89.69 116 ASP A O 1
ATOM 911 N N . CYS A 1 117 ? 5.528 4.656 7.376 1.00 89.31 117 CYS A N 1
ATOM 912 C CA . CYS A 1 117 ? 6.815 4.339 6.784 1.00 89.31 117 CYS A CA 1
ATOM 913 C C . CYS A 1 117 ? 6.679 3.327 5.646 1.00 89.31 117 CYS A C 1
ATOM 915 O O . CYS A 1 117 ? 5.777 2.490 5.609 1.00 89.31 117 CYS A O 1
ATOM 917 N N . ALA A 1 118 ? 7.611 3.410 4.701 1.00 88.62 118 ALA A N 1
ATOM 918 C CA . ALA A 1 118 ? 7.829 2.365 3.719 1.00 88.62 118 ALA A CA 1
ATOM 919 C C . ALA A 1 118 ? 8.897 1.406 4.250 1.00 88.62 118 ALA A C 1
ATOM 921 O O . ALA A 1 118 ? 9.967 1.821 4.696 1.00 88.62 118 ALA A O 1
ATOM 922 N N . THR A 1 119 ? 8.600 0.119 4.194 1.00 87.00 119 THR A N 1
ATOM 923 C CA . THR A 1 119 ? 9.514 -0.985 4.463 1.00 87.00 119 THR A CA 1
ATOM 924 C C . THR A 1 119 ? 9.796 -1.735 3.162 1.00 87.00 119 THR A C 1
ATOM 926 O O . THR A 1 119 ? 9.093 -1.573 2.162 1.00 87.00 119 THR A O 1
ATOM 929 N N . LYS A 1 120 ? 10.797 -2.622 3.157 1.00 84.00 120 LYS A N 1
ATOM 930 C CA . LYS A 1 120 ? 11.073 -3.491 1.997 1.00 84.00 120 LYS A CA 1
ATOM 931 C C . LYS A 1 120 ? 9.868 -4.346 1.573 1.00 84.00 120 LYS A C 1
ATOM 933 O O . LYS A 1 120 ? 9.756 -4.723 0.416 1.00 84.00 120 LYS A O 1
ATOM 938 N N . THR A 1 121 ? 8.941 -4.638 2.488 1.00 85.44 121 THR A N 1
ATOM 939 C CA . THR A 1 121 ? 7.723 -5.404 2.181 1.00 85.44 121 THR A CA 1
ATOM 940 C C . THR A 1 121 ? 6.600 -4.556 1.588 1.00 85.44 121 THR A C 1
ATOM 942 O O . THR A 1 121 ? 5.712 -5.103 0.934 1.00 85.44 121 THR A O 1
ATOM 945 N N . THR A 1 122 ? 6.651 -3.228 1.744 1.00 91.44 122 THR A N 1
ATOM 946 C CA . THR A 1 122 ? 5.606 -2.317 1.258 1.00 91.44 122 THR A CA 1
ATOM 947 C C . THR A 1 122 ? 5.451 -2.371 -0.261 1.00 91.44 122 THR A C 1
ATOM 949 O O . THR A 1 122 ? 4.326 -2.271 -0.744 1.00 91.44 122 THR A O 1
ATOM 952 N N . VAL A 1 123 ? 6.534 -2.584 -1.027 1.00 94.25 123 VAL A N 1
ATOM 953 C CA . VAL A 1 123 ? 6.497 -2.576 -2.506 1.00 94.25 123 VAL A CA 1
ATOM 954 C C . VAL A 1 123 ? 5.486 -3.577 -3.077 1.00 94.25 123 VAL A C 1
ATOM 956 O O . VAL A 1 123 ? 4.760 -3.261 -4.023 1.00 94.25 123 VAL A O 1
ATOM 959 N N . TRP A 1 124 ? 5.371 -4.758 -2.462 1.00 93.44 124 TRP A N 1
ATOM 960 C CA . TRP A 1 124 ? 4.436 -5.785 -2.910 1.00 93.44 124 TRP A CA 1
ATOM 961 C C . TRP A 1 124 ? 2.998 -5.358 -2.672 1.00 93.44 124 TRP A C 1
ATOM 963 O O . TRP A 1 124 ? 2.176 -5.407 -3.589 1.00 93.44 124 TRP A O 1
ATOM 973 N N . THR A 1 125 ? 2.700 -4.882 -1.469 1.00 91.06 125 THR A N 1
ATOM 974 C CA . THR A 1 125 ? 1.378 -4.367 -1.127 1.00 91.06 125 THR A CA 1
ATOM 975 C C . THR A 1 125 ? 0.979 -3.207 -2.040 1.00 91.06 1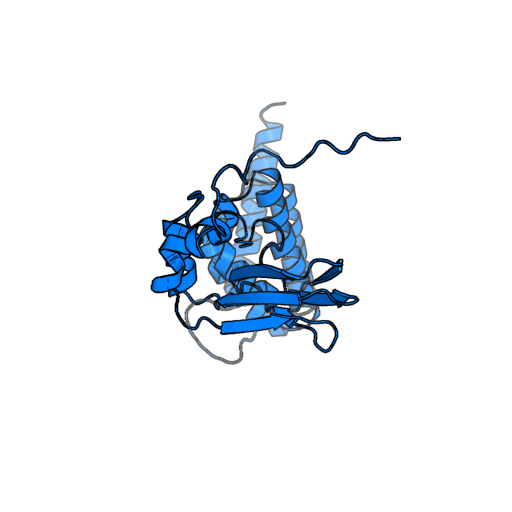25 THR A C 1
ATOM 977 O O . THR A 1 125 ? -0.134 -3.172 -2.566 1.00 91.06 125 THR A O 1
ATOM 980 N N . PHE A 1 126 ? 1.909 -2.292 -2.299 1.00 91.44 126 PHE A N 1
ATOM 981 C CA . PHE A 1 126 ? 1.697 -1.166 -3.197 1.00 91.44 126 PHE A CA 1
ATOM 982 C C . PHE A 1 126 ? 1.391 -1.632 -4.628 1.00 91.44 126 PHE A C 1
ATOM 984 O O . PHE A 1 126 ? 0.492 -1.100 -5.279 1.00 91.44 126 PHE A O 1
ATOM 991 N N . SER A 1 127 ? 2.060 -2.691 -5.098 1.00 93.25 127 SER A N 1
ATOM 992 C CA . SER A 1 127 ? 1.737 -3.298 -6.393 1.00 93.25 127 SER A CA 1
ATOM 993 C C . SER A 1 127 ? 0.315 -3.874 -6.431 1.00 93.25 127 SER A C 1
ATOM 995 O O . SER A 1 127 ? -0.375 -3.737 -7.436 1.00 93.25 127 SER A O 1
ATOM 997 N N . GLN A 1 128 ? -0.176 -4.473 -5.338 1.00 92.25 128 GLN A N 1
ATOM 998 C CA . GLN A 1 128 ? -1.562 -4.953 -5.267 1.00 92.25 128 GLN A CA 1
ATOM 999 C C . GLN A 1 128 ? -2.553 -3.788 -5.320 1.00 92.25 128 GLN A C 1
ATOM 1001 O O . GLN A 1 128 ? -3.555 -3.853 -6.032 1.00 92.25 128 GLN A O 1
ATOM 1006 N N . TYR A 1 129 ? -2.247 -2.700 -4.617 1.00 89.19 129 TYR A N 1
ATOM 1007 C CA . TYR A 1 129 ? -3.057 -1.487 -4.628 1.00 89.19 129 TYR A CA 1
ATOM 1008 C C . TYR A 1 129 ? -3.205 -0.895 -6.039 1.00 89.19 129 TYR A C 1
ATOM 1010 O O . TYR A 1 129 ? -4.315 -0.578 -6.480 1.00 89.19 129 TYR A O 1
ATOM 1018 N N . LEU A 1 130 ? -2.090 -0.803 -6.766 1.00 91.62 130 LEU A N 1
ATOM 1019 C CA . LEU A 1 130 ? -2.043 -0.341 -8.152 1.00 91.62 130 LEU A CA 1
ATOM 1020 C C . LEU A 1 130 ? -2.770 -1.297 -9.108 1.00 91.62 130 LEU A C 1
ATOM 1022 O O . LEU A 1 130 ? -3.595 -0.846 -9.903 1.00 91.62 130 LEU A O 1
ATOM 1026 N N . LYS A 1 131 ? -2.532 -2.610 -8.988 1.00 93.06 131 LYS A N 1
ATOM 1027 C CA . LYS A 1 131 ? -3.179 -3.652 -9.803 1.00 93.06 131 LYS A CA 1
ATOM 1028 C C . LYS A 1 131 ? -4.700 -3.644 -9.681 1.00 93.06 131 LYS A C 1
ATOM 1030 O O . LYS A 1 131 ? -5.400 -3.859 -10.661 1.00 93.06 131 LYS A O 1
ATOM 1035 N N . HIS A 1 132 ? -5.218 -3.396 -8.482 1.00 91.25 132 HIS A N 1
ATOM 1036 C CA . HIS A 1 132 ? -6.657 -3.298 -8.241 1.00 91.25 132 HIS A CA 1
ATOM 1037 C C . HIS A 1 132 ? -7.230 -1.905 -8.551 1.00 91.25 132 HIS A C 1
ATOM 1039 O O . HIS A 1 132 ? -8.368 -1.618 -8.187 1.00 91.25 132 HIS A O 1
ATOM 1045 N N . HIS A 1 133 ? -6.460 -1.030 -9.211 1.00 91.12 133 HIS A N 1
ATOM 1046 C CA . HIS A 1 133 ? -6.856 0.325 -9.614 1.00 91.12 133 HIS A CA 1
ATOM 1047 C C . HIS A 1 133 ? -7.401 1.191 -8.471 1.00 91.12 133 HIS A C 1
ATOM 1049 O O . HIS A 1 133 ? -8.101 2.177 -8.701 1.00 91.12 133 HIS A O 1
ATOM 1055 N N . LEU A 1 134 ? -7.063 0.865 -7.224 1.00 87.81 134 LEU A N 1
ATOM 1056 C CA . LEU A 1 134 ? -7.589 1.574 -6.061 1.00 87.81 134 LEU A CA 1
ATOM 1057 C C . LEU A 1 134 ? -7.051 3.011 -5.993 1.00 87.81 134 LEU A C 1
ATOM 1059 O O . LEU A 1 134 ? -7.712 3.909 -5.476 1.00 87.81 134 LEU A O 1
ATOM 1063 N N . TYR A 1 135 ? -5.894 3.269 -6.610 1.00 87.31 135 TYR A N 1
ATOM 1064 C CA . TYR A 1 135 ? -5.341 4.615 -6.745 1.00 87.31 135 TYR A CA 1
ATOM 1065 C C . TYR A 1 135 ? -6.247 5.572 -7.544 1.00 87.31 135 TYR A C 1
ATOM 1067 O O . TYR A 1 135 ? -6.152 6.777 -7.336 1.00 87.31 135 TYR A O 1
ATOM 1075 N N . HIS A 1 136 ? -7.186 5.089 -8.371 1.00 87.94 136 HIS A N 1
ATOM 1076 C CA . HIS A 1 136 ? -8.160 5.938 -9.091 1.00 87.94 136 HIS A CA 1
ATOM 1077 C C . HIS A 1 136 ? -9.166 6.657 -8.172 1.00 87.94 136 HIS A C 1
ATOM 1079 O O . HIS A 1 136 ? -9.926 7.522 -8.627 1.00 87.94 136 HIS A O 1
ATOM 1085 N N . GLU A 1 137 ? -9.187 6.310 -6.883 1.00 83.31 137 GLU A N 1
ATOM 1086 C CA . GLU A 1 137 ? -9.931 7.028 -5.838 1.00 83.31 137 GLU A CA 1
ATOM 1087 C C . GLU A 1 137 ? -9.271 8.340 -5.409 1.00 83.31 137 GLU A C 1
ATOM 1089 O O . GLU A 1 137 ? -9.908 9.171 -4.752 1.00 83.31 137 GLU A O 1
ATOM 1094 N N . LEU A 1 138 ? -7.998 8.507 -5.758 1.00 85.25 138 LEU A N 1
ATOM 1095 C CA . LEU A 1 138 ? -7.195 9.675 -5.450 1.00 85.25 138 LEU A CA 1
ATOM 1096 C C . LEU A 1 138 ? -7.357 10.740 -6.542 1.00 85.25 138 LEU A C 1
ATOM 1098 O O . LEU A 1 138 ? -7.665 10.426 -7.694 1.00 85.25 138 LEU A O 1
ATOM 1102 N N . ASP A 1 139 ? -7.117 12.005 -6.200 1.00 87.31 139 ASP A N 1
ATOM 1103 C CA . ASP A 1 139 ? -6.996 13.056 -7.216 1.00 87.31 139 ASP A CA 1
ATOM 1104 C C . ASP A 1 139 ? -5.721 12.870 -8.063 1.00 87.31 139 ASP A C 1
ATOM 1106 O O . ASP A 1 139 ? -4.810 12.137 -7.683 1.00 87.31 139 ASP A O 1
ATOM 1110 N N . ALA A 1 140 ? -5.624 13.538 -9.216 1.00 89.75 140 ALA A N 1
ATOM 1111 C CA . ALA A 1 140 ? -4.499 13.357 -10.140 1.00 89.75 140 ALA A CA 1
ATOM 1112 C C . ALA A 1 140 ? -3.119 13.608 -9.493 1.00 89.75 140 ALA A C 1
ATOM 1114 O O . ALA A 1 140 ? -2.149 12.909 -9.794 1.00 89.75 140 ALA A O 1
ATOM 1115 N N . LYS A 1 141 ? -3.021 14.569 -8.565 1.00 89.94 141 LYS A N 1
ATOM 1116 C CA . LYS A 1 141 ? -1.770 14.881 -7.860 1.00 89.94 141 LYS A CA 1
ATOM 1117 C C . LYS A 1 141 ? -1.385 13.741 -6.917 1.00 89.94 141 LYS A C 1
ATOM 1119 O O . LYS A 1 141 ? -0.221 13.341 -6.865 1.00 89.94 141 LYS A O 1
ATOM 1124 N N . GLN A 1 142 ? -2.353 13.209 -6.183 1.00 87.31 142 GLN A N 1
ATOM 1125 C CA . GLN A 1 142 ? -2.172 12.081 -5.275 1.00 87.31 142 GLN A CA 1
ATOM 1126 C C . GLN A 1 142 ? -1.925 10.761 -6.018 1.00 87.31 142 GLN A C 1
ATOM 1128 O O . GLN A 1 142 ? -1.113 9.960 -5.560 1.00 87.31 142 GLN A O 1
ATOM 1133 N N . GLN A 1 143 ? -2.558 10.553 -7.176 1.00 89.38 143 GLN A N 1
ATOM 1134 C CA . GLN A 1 143 ? -2.265 9.427 -8.068 1.00 89.38 143 GLN A CA 1
ATOM 1135 C C . GLN A 1 143 ? -0.804 9.452 -8.510 1.00 89.38 143 GLN A C 1
ATOM 1137 O O . GLN 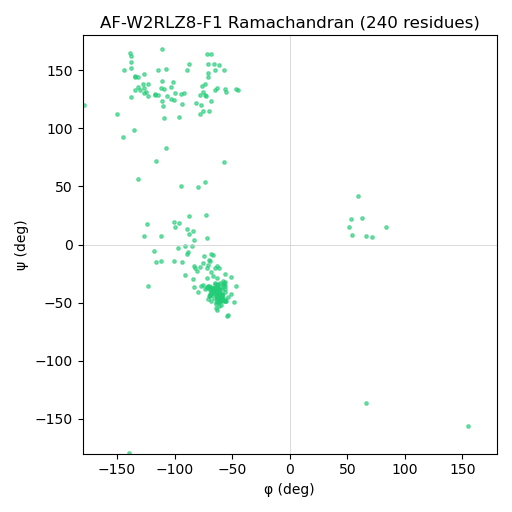A 1 143 ? -0.111 8.446 -8.380 1.00 89.38 143 GLN A O 1
ATOM 1142 N N . ASN A 1 144 ? -0.309 10.611 -8.953 1.00 90.25 144 ASN A N 1
ATOM 1143 C CA . ASN A 1 144 ? 1.092 10.745 -9.336 1.00 90.25 144 ASN A CA 1
ATOM 1144 C C . ASN A 1 144 ? 2.026 10.466 -8.147 1.00 90.25 144 ASN A C 1
ATOM 1146 O O . ASN A 1 144 ? 2.963 9.680 -8.251 1.00 90.25 144 ASN A O 1
ATOM 1150 N N . LYS A 1 145 ? 1.716 11.025 -6.968 1.00 89.75 145 LYS A N 1
ATOM 1151 C CA . LYS A 1 145 ? 2.470 10.733 -5.739 1.00 89.75 145 LYS A CA 1
ATOM 1152 C C . LYS A 1 145 ? 2.500 9.234 -5.421 1.00 89.75 145 LYS A C 1
ATOM 1154 O O . LYS A 1 145 ? 3.543 8.724 -5.035 1.00 89.75 145 LYS A O 1
ATOM 1159 N N . CYS A 1 146 ? 1.383 8.532 -5.598 1.00 89.62 146 CYS A N 1
ATOM 1160 C CA . CYS A 1 146 ? 1.285 7.087 -5.406 1.00 89.62 146 CYS A CA 1
ATOM 1161 C C . CYS A 1 146 ? 2.249 6.343 -6.352 1.00 89.62 146 CYS A C 1
ATOM 1163 O O . CYS A 1 146 ? 3.039 5.518 -5.903 1.00 89.62 146 CYS A O 1
ATOM 1165 N N . LEU A 1 147 ? 2.282 6.705 -7.635 1.00 91.12 147 LEU A N 1
ATOM 1166 C CA . LEU A 1 147 ? 3.200 6.105 -8.611 1.00 91.12 147 LEU A CA 1
ATOM 1167 C C . LEU A 1 147 ? 4.684 6.339 -8.281 1.00 91.12 147 LEU A C 1
ATOM 1169 O O . LEU A 1 147 ? 5.498 5.440 -8.486 1.00 91.12 147 LEU A O 1
ATOM 1173 N N . PHE A 1 148 ? 5.047 7.513 -7.759 1.00 92.25 148 PHE A N 1
ATOM 1174 C CA . PHE A 1 148 ? 6.419 7.782 -7.309 1.00 92.25 148 PHE A CA 1
ATOM 1175 C C . PHE A 1 148 ? 6.762 7.060 -6.001 1.00 92.25 148 PHE A C 1
ATOM 1177 O O . PHE A 1 148 ? 7.846 6.498 -5.900 1.00 92.25 148 PHE A O 1
ATOM 1184 N N . LEU A 1 149 ? 5.830 6.971 -5.046 1.00 90.94 149 LEU A N 1
ATOM 1185 C CA . LEU A 1 149 ? 6.026 6.179 -3.826 1.00 90.94 149 LEU A CA 1
ATOM 1186 C C . LEU A 1 149 ? 6.270 4.696 -4.137 1.00 90.94 149 LEU A C 1
ATOM 1188 O O . LEU A 1 149 ? 7.087 4.062 -3.473 1.00 90.94 149 LEU A O 1
ATOM 1192 N N . PHE A 1 150 ? 5.611 4.147 -5.164 1.00 93.12 150 PHE A N 1
ATOM 1193 C CA . PHE A 1 150 ? 5.909 2.799 -5.649 1.00 93.12 150 PHE A CA 1
ATOM 1194 C C . PHE A 1 150 ? 7.367 2.668 -6.113 1.00 93.12 150 PHE A C 1
ATOM 1196 O O . PHE A 1 150 ? 8.037 1.712 -5.728 1.00 93.12 150 PHE A O 1
ATOM 1203 N N . LEU A 1 151 ? 7.870 3.634 -6.892 1.00 93.38 151 LEU A N 1
ATOM 1204 C CA . LEU A 1 151 ? 9.265 3.649 -7.343 1.00 93.38 151 LEU A CA 1
ATOM 1205 C C . LEU A 1 151 ? 10.253 3.791 -6.178 1.00 93.38 151 LEU A C 1
ATOM 1207 O O . LEU A 1 151 ? 11.269 3.099 -6.167 1.00 93.38 151 LEU A O 1
ATOM 1211 N N . ASP A 1 152 ? 9.944 4.618 -5.180 1.00 92.50 152 ASP A N 1
ATOM 1212 C CA . ASP A 1 152 ? 10.776 4.761 -3.980 1.00 92.50 152 ASP A CA 1
ATOM 1213 C C . ASP A 1 152 ? 10.842 3.438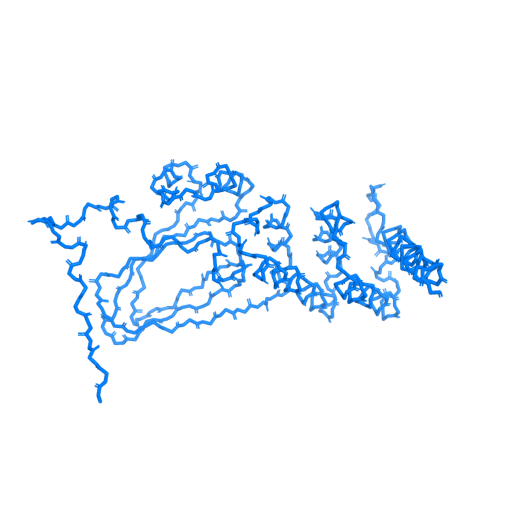 -3.195 1.00 92.50 152 ASP A C 1
ATOM 1215 O O . ASP A 1 152 ? 11.924 2.981 -2.817 1.00 92.50 152 ASP A O 1
ATOM 1219 N N . CYS A 1 153 ? 9.696 2.767 -3.013 1.00 93.31 153 CYS A N 1
ATOM 1220 C CA . CYS A 1 153 ? 9.637 1.448 -2.376 1.00 93.31 153 CYS A CA 1
ATOM 1221 C C . CYS A 1 153 ? 10.406 0.393 -3.183 1.00 93.31 153 CYS A C 1
ATOM 1223 O O . CYS A 1 153 ? 11.084 -0.461 -2.606 1.00 93.31 153 CYS A O 1
ATOM 1225 N N . LEU A 1 154 ? 10.315 0.446 -4.514 1.00 93.56 154 LEU A N 1
ATOM 1226 C CA . LEU A 1 154 ? 11.029 -0.452 -5.415 1.00 93.56 154 LEU A CA 1
ATOM 1227 C C . LEU A 1 154 ? 12.544 -0.269 -5.297 1.00 93.56 154 LEU A C 1
ATOM 1229 O O . LEU A 1 154 ? 13.247 -1.251 -5.062 1.00 93.56 154 LEU A O 1
ATOM 1233 N N . GLN A 1 155 ? 13.036 0.970 -5.386 1.00 93.00 155 GLN A N 1
ATOM 1234 C CA . GLN A 1 155 ? 14.454 1.288 -5.206 1.00 93.00 155 GLN A CA 1
ATOM 1235 C C . GLN A 1 155 ? 14.943 0.799 -3.840 1.00 93.00 155 GLN A C 1
ATOM 1237 O O . GLN A 1 155 ? 15.969 0.127 -3.769 1.00 93.00 155 GLN A O 1
ATOM 1242 N N . HIS A 1 156 ? 14.193 1.067 -2.765 1.00 92.25 156 HIS A N 1
ATOM 1243 C CA . HIS A 1 156 ? 14.567 0.616 -1.425 1.00 92.25 156 HIS A CA 1
ATOM 1244 C C . HIS A 1 156 ? 14.661 -0.917 -1.327 1.00 92.25 156 HIS A C 1
ATOM 1246 O O . HIS A 1 156 ? 15.610 -1.456 -0.747 1.00 92.25 156 HIS A O 1
ATOM 1252 N N . THR A 1 157 ? 13.716 -1.627 -1.947 1.00 92.25 157 THR A N 1
ATOM 1253 C CA . THR A 1 157 ? 13.690 -3.098 -1.999 1.00 92.25 157 THR A CA 1
ATOM 1254 C C . THR A 1 157 ? 14.895 -3.652 -2.764 1.00 92.25 157 THR A C 1
ATOM 1256 O O . THR A 1 157 ? 15.544 -4.583 -2.290 1.00 92.25 157 THR A O 1
ATOM 1259 N N . ILE A 1 158 ? 15.248 -3.038 -3.898 1.00 90.25 158 ILE A N 1
ATOM 1260 C CA . ILE A 1 158 ? 16.433 -3.390 -4.694 1.00 90.25 158 ILE A CA 1
ATOM 1261 C C . ILE A 1 158 ? 17.716 -3.167 -3.886 1.00 90.25 158 ILE A C 1
ATOM 1263 O O . ILE A 1 158 ? 18.522 -4.085 -3.771 1.00 90.25 158 ILE A O 1
ATOM 1267 N N . THR A 1 159 ? 17.877 -1.999 -3.253 1.00 90.50 159 THR A N 1
ATOM 1268 C CA . THR A 1 159 ? 19.067 -1.688 -2.430 1.00 90.50 159 THR A CA 1
ATOM 1269 C C . THR A 1 159 ? 19.196 -2.576 -1.194 1.00 90.50 159 THR A C 1
ATOM 1271 O O . THR A 1 159 ? 20.278 -2.709 -0.633 1.00 90.50 159 THR A O 1
ATOM 1274 N N . SER A 1 160 ? 18.094 -3.202 -0.774 1.00 89.50 160 SER A N 1
ATOM 1275 C CA . SER A 1 160 ? 18.068 -4.183 0.314 1.00 89.50 160 SER A CA 1
ATOM 1276 C C . SER A 1 160 ? 18.344 -5.617 -0.165 1.00 89.50 160 SER A C 1
ATOM 1278 O O . SER A 1 160 ? 18.175 -6.548 0.618 1.00 89.50 160 SER A O 1
ATOM 1280 N N . TYR A 1 161 ? 18.743 -5.805 -1.430 1.00 87.50 161 TYR A N 1
ATOM 1281 C CA . TYR A 1 161 ? 19.012 -7.096 -2.079 1.00 87.50 161 TYR A CA 1
ATOM 1282 C C . TYR A 1 161 ? 17.797 -8.040 -2.184 1.00 87.50 161 TYR A C 1
ATOM 1284 O O . TYR A 1 161 ? 17.945 -9.244 -2.375 1.00 87.50 161 TYR A O 1
ATOM 1292 N N . GLU A 1 162 ? 16.573 -7.508 -2.136 1.00 88.31 162 GLU A N 1
ATOM 1293 C CA . GLU A 1 162 ? 15.325 -8.283 -2.244 1.00 88.31 162 GLU A CA 1
ATOM 1294 C C . GLU A 1 162 ? 14.798 -8.309 -3.695 1.00 88.31 162 GLU A C 1
ATOM 1296 O O . GLU A 1 162 ? 13.636 -7.999 -3.978 1.00 88.31 162 GLU A O 1
ATOM 1301 N N . LEU A 1 163 ? 15.661 -8.663 -4.655 1.00 86.50 163 LEU A N 1
ATOM 1302 C CA . LEU A 1 163 ? 15.365 -8.552 -6.094 1.00 86.50 163 LEU A CA 1
ATOM 1303 C C . LEU A 1 163 ? 14.162 -9.386 -6.549 1.00 86.50 163 LEU A C 1
ATOM 1305 O O . LEU A 1 163 ? 13.417 -8.958 -7.433 1.00 86.50 163 LEU A O 1
ATOM 1309 N N . VAL A 1 164 ? 13.934 -10.548 -5.930 1.00 84.56 164 VAL A N 1
ATOM 1310 C CA . VAL A 1 164 ? 12.764 -11.394 -6.218 1.00 84.56 164 VAL A CA 1
ATOM 1311 C C . VAL A 1 164 ? 11.473 -10.649 -5.882 1.00 84.56 164 VAL A C 1
ATOM 1313 O O . VAL A 1 164 ? 10.528 -10.650 -6.672 1.00 84.56 164 VAL A O 1
ATOM 1316 N N . LEU A 1 165 ? 11.431 -9.977 -4.728 1.00 88.44 165 LEU A N 1
ATOM 1317 C CA . LEU A 1 165 ? 10.268 -9.205 -4.302 1.00 88.44 165 LEU A CA 1
ATOM 1318 C C . LEU A 1 165 ? 10.058 -7.978 -5.194 1.00 88.44 165 LEU A C 1
ATOM 1320 O O . LEU A 1 165 ? 8.923 -7.712 -5.596 1.00 88.44 165 LEU A O 1
ATOM 1324 N N . ALA A 1 166 ? 11.136 -7.269 -5.540 1.00 91.38 166 ALA A N 1
ATOM 1325 C CA . ALA A 1 166 ? 11.094 -6.121 -6.444 1.00 91.38 166 ALA A CA 1
ATOM 1326 C C . ALA A 1 166 ? 10.560 -6.510 -7.834 1.00 91.38 166 ALA A C 1
ATOM 1328 O O . ALA A 1 166 ? 9.581 -5.927 -8.301 1.00 91.38 166 ALA A O 1
ATOM 1329 N N . SER A 1 167 ? 11.137 -7.550 -8.445 1.00 86.62 167 SER A N 1
ATOM 1330 C CA . SER A 1 167 ? 10.738 -8.054 -9.769 1.00 86.62 167 SER A CA 1
ATOM 1331 C C . SER A 1 167 ? 9.284 -8.516 -9.767 1.00 86.62 167 SER A C 1
ATOM 1333 O O . SER A 1 167 ? 8.486 -8.091 -10.598 1.00 86.62 167 SER A O 1
ATOM 1335 N N . ARG A 1 168 ? 8.893 -9.320 -8.770 1.00 88.25 168 ARG A N 1
ATOM 1336 C CA . ARG A 1 168 ? 7.513 -9.799 -8.634 1.00 88.25 168 ARG A CA 1
ATOM 1337 C C . ARG A 1 168 ? 6.517 -8.645 -8.499 1.00 88.25 168 ARG A C 1
ATOM 1339 O O . ARG A 1 168 ? 5.448 -8.686 -9.105 1.00 88.25 168 ARG A O 1
ATOM 1346 N N . SER A 1 169 ? 6.854 -7.635 -7.699 1.00 92.38 169 SER A N 1
ATOM 1347 C CA . SER A 1 169 ? 6.002 -6.458 -7.493 1.00 92.38 169 SER A CA 1
ATOM 1348 C C . SER A 1 169 ? 5.870 -5.634 -8.764 1.00 92.38 169 SER A C 1
ATOM 1350 O O . SER A 1 169 ? 4.778 -5.164 -9.061 1.00 92.38 169 SER A O 1
ATOM 1352 N N . TRP A 1 170 ? 6.948 -5.506 -9.536 1.00 92.00 170 TRP A N 1
ATOM 1353 C CA . TRP A 1 170 ? 6.911 -4.853 -10.834 1.00 92.00 170 TRP A CA 1
ATOM 1354 C C . TRP A 1 170 ? 6.012 -5.583 -11.830 1.00 92.00 170 TRP A C 1
ATOM 1356 O O . TRP A 1 170 ? 5.069 -4.985 -12.345 1.00 92.00 170 TRP A O 1
ATOM 1366 N N . CYS A 1 171 ? 6.268 -6.872 -12.079 1.00 87.88 171 CYS A N 1
ATOM 1367 C CA . CYS A 1 171 ? 5.507 -7.658 -13.055 1.00 87.88 171 CYS A CA 1
ATOM 1368 C C . CYS A 1 171 ? 4.006 -7.644 -12.739 1.00 87.88 171 CYS A C 1
ATOM 1370 O O . CYS A 1 171 ? 3.168 -7.632 -13.633 1.00 87.88 171 CYS A O 1
ATOM 1372 N N . ASN A 1 172 ? 3.651 -7.577 -11.453 1.00 90.44 172 ASN A N 1
ATOM 1373 C CA . ASN A 1 172 ? 2.262 -7.518 -11.015 1.00 90.44 172 ASN A CA 1
ATOM 1374 C C . ASN A 1 172 ? 1.505 -6.255 -11.481 1.00 90.44 172 ASN A C 1
ATOM 1376 O O . ASN A 1 172 ? 0.274 -6.265 -11.467 1.00 90.44 172 ASN A O 1
ATOM 1380 N N . VAL A 1 173 ? 2.207 -5.190 -11.876 1.00 92.06 173 VAL A N 1
ATOM 1381 C CA . VAL A 1 173 ? 1.618 -3.920 -12.339 1.00 92.06 173 VAL A CA 1
ATOM 1382 C C . VAL A 1 173 ? 2.132 -3.475 -13.707 1.00 92.06 173 VAL A C 1
ATOM 1384 O O . VAL A 1 173 ? 1.811 -2.374 -14.137 1.00 92.06 173 VAL A O 1
ATOM 1387 N N . GLU A 1 174 ? 2.911 -4.296 -14.408 1.00 87.06 174 GLU A N 1
ATOM 1388 C CA . GLU A 1 174 ? 3.626 -3.893 -15.624 1.00 87.06 174 GLU A CA 1
ATOM 1389 C C . GLU A 1 174 ? 2.708 -3.275 -16.692 1.00 87.06 174 GLU A C 1
ATOM 1391 O O . GLU A 1 174 ? 3.018 -2.212 -17.231 1.00 87.06 174 GLU A O 1
ATOM 1396 N N . ASP A 1 175 ? 1.548 -3.885 -16.943 1.00 85.94 175 ASP A N 1
ATOM 1397 C CA . ASP A 1 175 ? 0.577 -3.391 -17.927 1.00 85.94 175 ASP A CA 1
ATOM 1398 C C . ASP A 1 175 ? 0.056 -1.992 -17.582 1.00 85.94 175 ASP A C 1
ATOM 1400 O O . ASP A 1 175 ? -0.095 -1.137 -18.456 1.00 85.94 175 ASP A O 1
ATOM 1404 N N . LEU A 1 176 ? -0.162 -1.729 -16.289 1.00 88.69 176 LEU A N 1
ATOM 1405 C CA . LEU A 1 176 ? -0.533 -0.404 -15.798 1.00 88.69 176 LEU A CA 1
ATOM 1406 C C . LEU A 1 176 ? 0.590 0.601 -16.072 1.00 88.69 176 LEU A C 1
ATOM 1408 O O . LEU A 1 176 ? 0.334 1.718 -16.523 1.00 88.69 176 LEU A O 1
ATOM 1412 N N . LEU A 1 177 ? 1.831 0.201 -15.785 1.00 86.06 177 LEU A N 1
ATOM 1413 C CA . LEU A 1 177 ? 2.999 1.069 -15.883 1.00 86.06 177 LEU A CA 1
ATOM 1414 C C . LEU A 1 177 ? 3.324 1.440 -17.335 1.00 86.06 177 LEU A C 1
ATOM 1416 O O . LEU A 1 177 ? 3.671 2.592 -17.599 1.00 86.06 177 LEU A O 1
ATOM 1420 N N . LYS A 1 178 ? 3.130 0.515 -18.285 1.00 81.94 178 LYS A N 1
ATOM 1421 C CA . LYS A 1 178 ? 3.284 0.779 -19.729 1.00 81.94 178 LYS A CA 1
ATOM 1422 C C . LYS A 1 178 ? 2.369 1.904 -20.220 1.00 81.94 178 LYS A C 1
ATOM 1424 O O . LYS A 1 178 ? 2.763 2.696 -21.074 1.00 81.94 178 LYS A O 1
ATOM 1429 N N . GLY A 1 179 ? 1.175 2.021 -19.637 1.00 85.38 179 GLY A N 1
ATOM 1430 C CA . GLY A 1 179 ? 0.210 3.074 -19.963 1.00 85.38 179 GLY A CA 1
ATOM 1431 C C . GLY A 1 179 ? 0.549 4.465 -19.411 1.00 85.38 179 GLY A C 1
ATOM 1432 O O . GLY A 1 179 ? -0.106 5.442 -19.777 1.00 85.38 179 GLY A O 1
ATOM 1433 N N . ILE A 1 180 ? 1.549 4.598 -18.533 1.00 85.12 180 ILE A N 1
ATOM 1434 C CA . ILE A 1 180 ? 1.920 5.892 -17.944 1.00 85.12 180 ILE A CA 1
ATOM 1435 C C . ILE A 1 180 ? 2.709 6.699 -18.971 1.00 85.12 180 ILE A C 1
ATOM 1437 O O . ILE A 1 180 ? 3.789 6.286 -19.372 1.00 85.12 180 ILE A O 1
ATOM 1441 N N . VAL A 1 181 ? 2.213 7.879 -19.352 1.00 84.25 181 VAL A N 1
ATOM 1442 C CA . VAL A 1 181 ? 2.866 8.791 -20.319 1.00 84.25 181 VAL A CA 1
ATOM 1443 C C . VAL A 1 181 ? 3.801 9.826 -19.673 1.00 84.25 181 VAL A C 1
ATOM 1445 O O . VAL A 1 181 ? 4.419 10.635 -20.367 1.00 84.25 181 VAL A O 1
ATOM 1448 N N . ASP A 1 182 ? 3.918 9.831 -18.343 1.00 87.31 182 ASP A N 1
ATOM 1449 C CA . ASP A 1 182 ? 4.760 10.783 -17.616 1.00 87.31 182 ASP A CA 1
ATOM 1450 C C . ASP A 1 182 ? 6.258 10.505 -17.851 1.00 87.31 182 ASP A C 1
ATOM 1452 O O . ASP A 1 182 ? 6.816 9.483 -17.445 1.00 87.31 182 ASP A O 1
ATOM 1456 N N . ASN A 1 183 ? 6.927 11.455 -18.509 1.00 85.25 183 ASN A N 1
ATOM 1457 C CA . ASN A 1 183 ? 8.343 11.354 -18.861 1.00 85.25 183 ASN A CA 1
ATOM 1458 C C . ASN A 1 183 ? 9.281 11.329 -17.652 1.00 85.25 183 ASN A C 1
ATOM 1460 O O . ASN A 1 183 ? 10.353 10.726 -17.731 1.00 85.25 183 ASN A O 1
ATOM 1464 N N . LEU A 1 184 ? 8.939 12.029 -16.569 1.00 89.50 184 LEU A N 1
ATOM 1465 C CA . LEU A 1 184 ? 9.772 12.057 -15.372 1.00 89.50 184 LEU A CA 1
ATOM 1466 C C . LEU A 1 184 ? 9.703 10.701 -14.675 1.00 89.50 184 LEU A C 1
ATOM 1468 O O . LEU A 1 184 ? 10.747 10.134 -14.354 1.00 89.50 184 LEU A O 1
ATOM 1472 N N . TRP A 1 185 ? 8.493 10.165 -14.513 1.00 90.75 185 TRP A N 1
ATOM 1473 C CA . TRP A 1 185 ? 8.270 8.847 -13.930 1.00 90.75 185 TRP A CA 1
ATOM 1474 C C . TRP A 1 185 ? 9.047 7.771 -14.694 1.00 90.75 185 TRP A C 1
ATOM 1476 O O . TRP A 1 185 ? 9.811 7.020 -14.088 1.00 90.75 185 TRP A O 1
ATOM 1486 N N . ARG A 1 186 ? 8.941 7.761 -16.031 1.00 86.12 186 ARG A N 1
ATOM 1487 C CA . ARG A 1 186 ? 9.647 6.795 -16.888 1.00 86.12 186 ARG A CA 1
ATOM 1488 C C . ARG A 1 186 ? 11.158 6.864 -16.721 1.00 86.12 186 ARG A C 1
ATOM 1490 O O . ARG A 1 186 ? 11.777 5.836 -16.489 1.00 86.12 186 ARG A O 1
ATOM 1497 N N . ARG A 1 187 ? 11.752 8.063 -16.769 1.00 86.56 187 ARG A N 1
ATOM 1498 C CA . ARG A 1 187 ? 13.203 8.237 -16.567 1.00 86.56 187 ARG A CA 1
ATOM 1499 C C . ARG A 1 187 ? 13.650 7.757 -15.191 1.00 86.56 187 ARG A C 1
ATOM 1501 O O . ARG A 1 187 ? 14.702 7.131 -15.082 1.00 86.56 187 ARG A O 1
ATOM 1508 N N . THR A 1 188 ? 12.872 8.055 -14.150 1.00 90.75 188 THR A N 1
ATOM 1509 C CA . THR A 1 188 ? 13.171 7.585 -12.795 1.00 90.75 188 THR A CA 1
ATOM 1510 C C . THR A 1 188 ? 13.110 6.060 -12.736 1.00 90.75 188 THR A C 1
ATOM 1512 O O . THR A 1 188 ? 14.050 5.454 -12.230 1.00 90.75 188 THR A O 1
ATOM 1515 N N . ALA A 1 189 ? 12.077 5.441 -13.312 1.00 89.25 189 ALA A N 1
ATOM 1516 C CA . ALA A 1 189 ? 11.955 3.989 -13.398 1.00 89.25 189 ALA A CA 1
ATOM 1517 C C . ALA A 1 189 ? 13.118 3.340 -14.170 1.00 89.25 189 ALA A C 1
ATOM 1519 O O . ALA A 1 189 ? 13.713 2.388 -13.666 1.00 89.25 189 ALA A O 1
ATOM 1520 N N . SER A 1 190 ? 13.488 3.875 -15.342 1.00 82.75 190 SER A N 1
ATOM 1521 C CA . SER A 1 190 ? 14.648 3.408 -16.118 1.00 82.75 190 SER A CA 1
ATOM 1522 C C . SER A 1 190 ? 15.917 3.436 -15.275 1.00 82.75 190 SER A C 1
ATOM 1524 O O . SER A 1 190 ? 16.644 2.451 -15.213 1.00 82.75 190 SER A O 1
ATOM 1526 N N . ARG A 1 191 ? 16.173 4.558 -14.589 1.00 88.94 191 ARG A N 1
ATOM 1527 C CA . ARG A 1 191 ? 17.370 4.730 -13.761 1.00 88.94 191 ARG A CA 1
ATOM 1528 C C . ARG A 1 191 ? 17.445 3.687 -12.645 1.00 88.94 191 ARG A C 1
ATOM 1530 O O . ARG A 1 191 ? 18.506 3.108 -12.466 1.00 88.94 191 ARG A O 1
ATOM 1537 N N . ILE A 1 192 ? 16.339 3.434 -11.939 1.00 90.06 192 ILE A N 1
ATOM 1538 C CA . ILE A 1 192 ? 16.280 2.429 -10.862 1.00 90.06 192 ILE A CA 1
ATOM 1539 C C . ILE A 1 192 ? 16.722 1.057 -11.391 1.00 90.06 192 ILE A C 1
ATOM 1541 O O . ILE A 1 192 ? 17.582 0.410 -10.796 1.00 90.06 192 ILE A O 1
ATOM 1545 N N . TRP A 1 193 ? 16.174 0.630 -12.533 1.00 84.38 193 TRP A N 1
ATOM 1546 C CA . TRP A 1 193 ? 16.495 -0.672 -13.119 1.00 84.38 193 TRP A CA 1
ATOM 1547 C C . TRP A 1 193 ? 17.898 -0.748 -13.722 1.00 84.38 193 TRP A C 1
ATOM 1549 O O . TRP A 1 193 ? 18.550 -1.778 -13.571 1.00 84.38 193 TRP A O 1
ATOM 1559 N N . HIS A 1 194 ? 18.394 0.322 -14.350 1.00 82.12 194 HIS A N 1
ATOM 1560 C CA . HIS A 1 194 ? 19.779 0.373 -14.828 1.00 82.12 194 HIS A CA 1
ATOM 1561 C C . HIS A 1 194 ? 20.776 0.247 -13.676 1.00 82.12 194 HIS A C 1
ATOM 1563 O O . HIS A 1 194 ? 21.652 -0.611 -13.732 1.00 82.12 194 HIS A O 1
ATOM 1569 N N . THR A 1 195 ? 20.602 1.028 -12.606 1.00 85.56 195 THR A N 1
ATOM 1570 C CA . THR A 1 195 ? 21.457 0.933 -11.414 1.00 85.56 195 THR A CA 1
ATOM 1571 C C . THR A 1 195 ? 21.396 -0.468 -10.803 1.00 85.56 195 THR A C 1
ATOM 1573 O O . THR A 1 195 ? 22.433 -1.048 -10.497 1.00 85.56 195 THR A O 1
ATOM 1576 N N . ALA A 1 196 ? 20.203 -1.066 -10.710 1.00 84.50 196 ALA A N 1
ATOM 1577 C CA . ALA A 1 196 ? 20.053 -2.438 -10.228 1.00 84.50 196 ALA A CA 1
ATOM 1578 C C . ALA A 1 196 ? 20.841 -3.454 -11.078 1.00 84.50 196 ALA A C 1
ATOM 1580 O O . ALA A 1 196 ? 21.497 -4.340 -10.527 1.00 84.50 196 ALA A O 1
ATOM 1581 N N . ALA A 1 197 ? 20.784 -3.320 -12.408 1.00 78.44 197 ALA A N 1
ATOM 1582 C CA . ALA A 1 197 ? 21.471 -4.195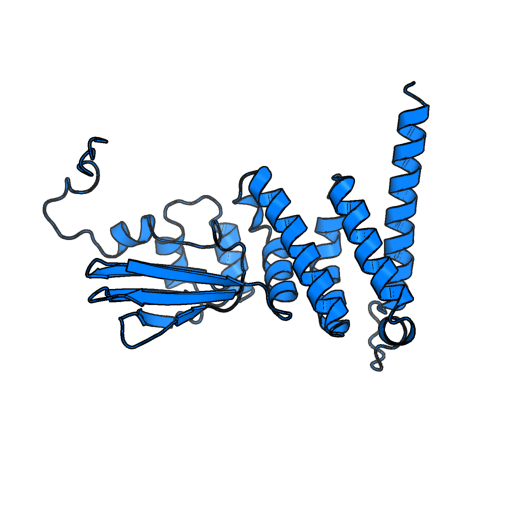 -13.355 1.00 78.44 197 ALA A CA 1
ATOM 1583 C C . ALA A 1 197 ? 23.001 -4.061 -13.295 1.00 78.44 197 ALA A C 1
ATOM 1585 O O . ALA A 1 197 ? 23.704 -5.066 -13.412 1.00 78.44 197 ALA A O 1
ATOM 1586 N N . GLU A 1 198 ? 23.509 -2.844 -13.091 1.00 81.44 198 GLU A N 1
ATOM 1587 C CA . GLU A 1 198 ? 24.941 -2.567 -12.937 1.00 81.44 198 GLU A CA 1
ATOM 1588 C C . GLU A 1 198 ? 25.494 -3.108 -11.612 1.00 81.44 198 GLU A C 1
ATOM 1590 O O . GLU A 1 198 ? 26.554 -3.735 -11.594 1.00 81.44 198 GLU A O 1
ATOM 1595 N N . GLU A 1 199 ? 24.771 -2.904 -10.507 1.00 81.56 199 GLU A N 1
ATOM 1596 C CA . GLU A 1 199 ? 25.212 -3.310 -9.166 1.00 81.56 199 GLU A CA 1
ATOM 1597 C C . GLU A 1 199 ? 25.089 -4.817 -8.929 1.00 81.56 199 GLU A C 1
ATOM 1599 O O . GLU A 1 199 ? 25.911 -5.412 -8.232 1.00 81.56 199 GLU A O 1
ATOM 1604 N N . ASN A 1 200 ? 24.063 -5.452 -9.500 1.00 72.81 200 ASN A N 1
ATOM 1605 C CA . ASN A 1 200 ? 23.722 -6.839 -9.202 1.00 72.81 200 ASN A CA 1
ATOM 1606 C C . ASN A 1 200 ? 23.496 -7.669 -10.465 1.00 72.81 200 ASN A C 1
ATOM 1608 O O . ASN A 1 200 ? 22.449 -8.312 -10.575 1.00 72.81 200 ASN A O 1
ATOM 1612 N N . PRO A 1 201 ? 24.469 -7.741 -11.395 1.00 65.31 201 PRO A N 1
ATOM 1613 C CA . PRO A 1 201 ? 24.271 -8.450 -12.645 1.00 65.31 201 PRO A CA 1
ATOM 1614 C C . PRO A 1 201 ? 23.818 -9.883 -12.345 1.00 65.31 201 PRO A C 1
ATOM 1616 O O . PRO A 1 201 ? 22.686 -10.252 -12.635 1.00 65.31 201 PRO A O 1
ATOM 1619 N N . LYS A 1 202 ? 24.633 -10.689 -11.657 1.00 63.69 202 LYS A N 1
ATOM 1620 C CA . LYS A 1 202 ? 24.342 -12.121 -11.442 1.00 63.69 202 LYS A CA 1
ATOM 1621 C C . LYS A 1 202 ? 23.005 -12.402 -10.746 1.00 63.69 202 LYS A C 1
ATOM 1623 O O . LYS A 1 202 ? 22.385 -13.402 -11.068 1.00 63.69 202 LYS A O 1
ATOM 1628 N N . ALA A 1 203 ? 22.556 -11.539 -9.835 1.00 60.22 203 ALA A N 1
ATOM 1629 C CA . ALA A 1 203 ? 21.314 -11.749 -9.091 1.00 60.22 203 ALA A CA 1
ATOM 1630 C C . ALA A 1 203 ? 20.055 -11.325 -9.875 1.00 60.22 203 ALA A C 1
ATOM 1632 O O . ALA A 1 203 ? 18.969 -11.820 -9.585 1.00 60.22 203 ALA A O 1
ATOM 1633 N N . LEU A 1 204 ? 20.186 -10.465 -10.896 1.00 55.06 204 LEU A N 1
ATOM 1634 C CA . LEU A 1 204 ? 19.153 -10.305 -11.928 1.00 55.06 204 LEU A CA 1
ATOM 1635 C C . LEU A 1 204 ? 19.217 -11.414 -12.997 1.00 55.06 204 LEU A C 1
ATOM 1637 O O . LEU A 1 204 ? 18.216 -11.670 -13.666 1.00 55.06 204 LEU A O 1
ATOM 1641 N N . TRP A 1 205 ? 20.369 -12.073 -13.170 1.00 50.50 205 TRP A N 1
ATOM 1642 C CA . TRP A 1 205 ? 20.575 -13.096 -14.205 1.00 50.50 205 TRP A CA 1
ATOM 1643 C C . TRP A 1 205 ? 20.315 -14.542 -13.746 1.00 50.50 205 TRP A C 1
ATOM 1645 O O . TRP A 1 205 ? 20.182 -15.407 -14.611 1.00 50.50 205 TRP A O 1
ATOM 1655 N N . ASP A 1 206 ? 20.239 -14.817 -12.440 1.00 48.62 206 ASP A N 1
ATOM 1656 C CA . ASP A 1 206 ? 20.154 -16.176 -11.887 1.00 48.62 206 ASP A CA 1
ATOM 1657 C C . ASP A 1 206 ? 19.080 -16.259 -10.788 1.00 48.62 206 ASP A C 1
ATOM 1659 O O . ASP A 1 206 ? 19.300 -15.862 -9.643 1.00 48.62 206 ASP A O 1
ATOM 1663 N N . ASP A 1 207 ? 17.882 -16.747 -11.128 1.00 49.09 207 ASP A N 1
ATOM 1664 C CA . ASP A 1 207 ? 16.812 -16.970 -10.145 1.00 49.09 207 ASP A CA 1
ATOM 1665 C C . ASP A 1 207 ? 16.91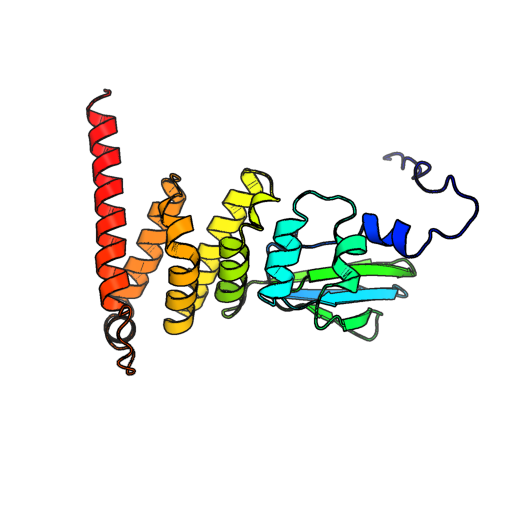9 -18.331 -9.435 1.00 49.09 207 ASP A C 1
ATOM 1667 O O . ASP A 1 207 ? 16.103 -18.630 -8.554 1.00 49.09 207 ASP A O 1
ATOM 1671 N N . GLY A 1 208 ? 17.914 -19.162 -9.788 1.00 46.91 208 GLY A N 1
ATOM 1672 C CA . GLY A 1 208 ? 18.158 -20.482 -9.195 1.00 46.91 208 GLY A CA 1
ATOM 1673 C C . GLY A 1 208 ? 16.952 -21.432 -9.225 1.00 46.91 208 GLY A C 1
ATOM 1674 O O . GLY A 1 208 ? 16.980 -22.496 -8.601 1.00 46.91 208 GLY A O 1
ATOM 1675 N N . ARG A 1 209 ? 15.868 -21.063 -9.913 1.00 44.75 209 ARG A N 1
ATOM 1676 C CA . ARG A 1 209 ? 14.600 -21.783 -9.958 1.00 44.75 209 ARG A CA 1
ATOM 1677 C C . ARG A 1 209 ? 14.047 -21.613 -11.354 1.00 44.75 209 ARG A C 1
ATOM 1679 O O . ARG A 1 209 ? 13.296 -20.684 -11.601 1.00 44.75 209 ARG A O 1
ATOM 1686 N N . GLY A 1 210 ? 14.381 -22.570 -12.220 1.00 38.59 210 GLY A N 1
ATOM 1687 C CA . GLY A 1 210 ? 13.876 -22.702 -13.586 1.00 38.59 210 GLY A CA 1
ATOM 1688 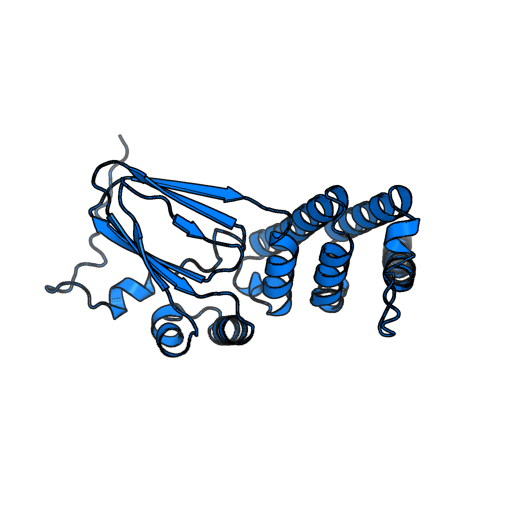C C . GLY A 1 210 ? 12.350 -22.795 -13.676 1.00 38.59 210 GLY A C 1
ATOM 1689 O O . GLY A 1 210 ? 11.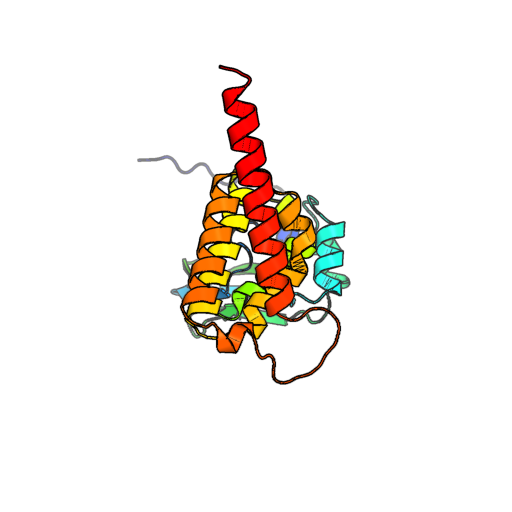802 -23.850 -13.996 1.00 38.59 210 GLY A O 1
ATOM 1690 N N . ASN A 1 211 ? 11.672 -21.682 -13.416 1.00 38.34 211 ASN A N 1
ATOM 1691 C CA . ASN A 1 211 ? 10.268 -21.459 -13.685 1.00 38.34 211 ASN A CA 1
ATOM 1692 C C . ASN A 1 211 ? 10.165 -20.585 -14.942 1.00 38.34 211 ASN A C 1
ATOM 1694 O O . ASN A 1 211 ? 10.807 -19.546 -15.053 1.00 38.34 211 ASN A O 1
ATOM 1698 N N . LYS A 1 212 ? 9.415 -21.069 -15.932 1.00 42.66 212 LYS A N 1
ATOM 1699 C CA . LYS A 1 212 ? 9.579 -20.732 -17.355 1.00 42.66 212 LYS A CA 1
ATOM 1700 C C . LYS A 1 212 ? 8.916 -19.432 -17.820 1.00 42.66 212 LYS A C 1
ATOM 1702 O O . LYS A 1 212 ? 8.980 -19.151 -19.012 1.00 42.66 212 LYS A O 1
ATOM 1707 N N . ASP A 1 213 ? 8.307 -18.647 -16.937 1.00 44.22 213 ASP A N 1
ATOM 1708 C CA . ASP A 1 213 ? 7.353 -17.641 -17.417 1.00 44.22 213 ASP A CA 1
ATOM 1709 C C . ASP A 1 213 ? 7.951 -16.262 -17.716 1.00 44.22 213 ASP A C 1
ATOM 1711 O O . ASP A 1 213 ? 7.433 -15.598 -18.604 1.00 44.22 213 ASP A O 1
ATOM 1715 N N . MET A 1 214 ? 9.058 -15.849 -17.086 1.00 47.47 214 MET A N 1
ATOM 1716 C CA . MET A 1 214 ? 9.939 -14.765 -17.560 1.00 47.47 214 MET A CA 1
ATOM 1717 C C . MET A 1 214 ? 11.107 -14.628 -16.580 1.00 47.47 214 MET A C 1
ATOM 1719 O O . MET A 1 214 ? 10.890 -14.364 -15.398 1.00 47.47 214 MET A O 1
ATOM 1723 N N . THR A 1 215 ? 12.346 -14.797 -17.035 1.00 53.53 215 THR A N 1
ATOM 1724 C CA . THR A 1 215 ? 13.513 -14.559 -16.161 1.00 53.53 215 THR A CA 1
ATOM 1725 C C . THR A 1 215 ? 13.666 -13.057 -15.891 1.00 53.53 215 THR A C 1
ATOM 1727 O O . THR A 1 215 ? 13.396 -12.242 -16.776 1.00 53.53 215 THR A O 1
ATOM 1730 N N . THR A 1 216 ? 14.151 -12.662 -14.707 1.00 50.81 216 THR A N 1
ATOM 1731 C CA . THR A 1 216 ? 14.506 -11.258 -14.392 1.00 50.81 216 THR A CA 1
ATOM 1732 C C . THR A 1 216 ? 15.440 -10.645 -15.462 1.00 50.81 216 THR A C 1
ATOM 1734 O O . THR A 1 216 ? 15.348 -9.457 -15.767 1.00 50.81 216 THR A O 1
ATOM 1737 N N . ARG A 1 217 ? 16.228 -11.499 -16.132 1.00 44.94 217 ARG A N 1
ATOM 1738 C CA . ARG A 1 217 ? 16.974 -11.273 -17.382 1.00 44.94 217 ARG A CA 1
ATOM 1739 C C . ARG A 1 217 ? 16.130 -10.746 -18.552 1.00 44.94 217 ARG A C 1
ATOM 1741 O O . ARG A 1 217 ? 16.410 -9.670 -19.070 1.00 44.94 217 ARG A O 1
ATOM 1748 N N . GLN A 1 218 ? 15.114 -11.498 -18.983 1.00 56.22 218 GLN A N 1
ATOM 1749 C CA . GLN A 1 218 ? 14.234 -11.095 -20.092 1.00 56.22 218 GLN A CA 1
ATOM 1750 C C . GLN A 1 218 ? 13.465 -9.826 -19.740 1.00 56.22 218 GLN A C 1
ATOM 1752 O O . GLN A 1 218 ? 13.270 -8.967 -20.593 1.00 56.22 218 GLN A O 1
ATOM 1757 N N . PHE A 1 219 ? 13.090 -9.699 -18.468 1.00 56.59 219 PHE A N 1
ATOM 1758 C CA . PHE A 1 219 ? 12.375 -8.551 -17.949 1.00 56.59 219 PHE A CA 1
ATOM 1759 C C . PHE A 1 219 ? 13.216 -7.261 -18.030 1.00 56.59 219 PHE A C 1
ATOM 1761 O O . PHE A 1 219 ? 12.758 -6.272 -18.599 1.00 56.59 219 PHE A O 1
ATOM 1768 N N . GLY A 1 220 ? 14.467 -7.278 -17.554 1.00 56.81 220 GLY A N 1
ATOM 1769 C CA . GLY A 1 220 ? 15.372 -6.129 -17.665 1.00 56.81 220 GLY A CA 1
ATOM 1770 C C . GLY A 1 220 ? 15.655 -5.737 -19.119 1.00 56.81 220 GLY A C 1
ATOM 1771 O O . GLY A 1 220 ? 15.509 -4.575 -19.484 1.00 56.81 220 GLY A O 1
ATOM 1772 N N . GLU A 1 221 ? 15.992 -6.697 -19.982 1.00 58.16 221 GLU A N 1
ATOM 1773 C CA . GLU A 1 221 ? 16.352 -6.419 -21.381 1.00 58.16 221 GLU A CA 1
ATOM 1774 C C . GLU A 1 221 ? 15.152 -5.947 -22.227 1.00 58.16 221 GLU A C 1
ATOM 1776 O O . GLU A 1 221 ? 15.267 -4.969 -22.973 1.00 58.16 221 GLU A O 1
ATOM 1781 N N . GLN A 1 222 ? 13.980 -6.582 -22.103 1.00 63.75 222 GLN A N 1
ATOM 1782 C CA . GLN A 1 222 ? 12.774 -6.163 -22.833 1.00 63.75 222 GLN A CA 1
ATOM 1783 C C . GLN A 1 222 ? 12.234 -4.823 -22.330 1.00 63.75 222 GLN A C 1
ATOM 1785 O O . GLN A 1 222 ? 11.780 -4.003 -23.128 1.00 63.75 222 GLN A O 1
ATOM 1790 N N . TYR A 1 223 ? 12.290 -4.571 -21.022 1.00 61.53 223 TYR A N 1
ATOM 1791 C CA . TYR A 1 223 ? 11.716 -3.353 -20.464 1.00 61.53 223 TYR A CA 1
ATOM 1792 C C . TYR A 1 223 ? 12.627 -2.134 -20.647 1.00 61.53 223 TYR A C 1
ATOM 1794 O O . TYR A 1 223 ? 12.142 -1.063 -21.016 1.00 61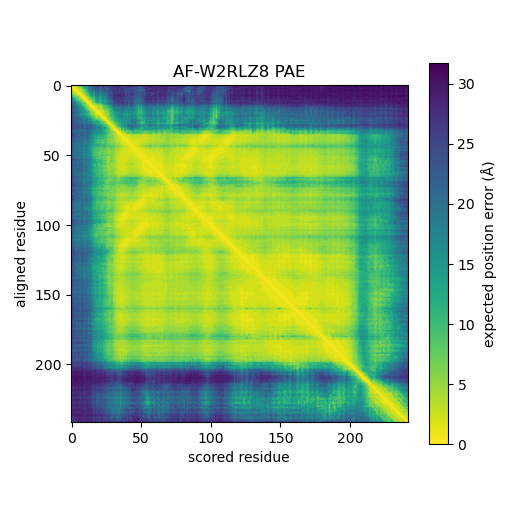.53 223 TYR A O 1
ATOM 1802 N N . LEU A 1 224 ? 13.945 -2.289 -20.465 1.00 61.06 224 LEU A N 1
ATOM 1803 C CA . LEU A 1 224 ? 14.903 -1.216 -20.753 1.00 61.06 224 LEU A CA 1
ATOM 1804 C C . LEU A 1 224 ? 14.884 -0.856 -22.244 1.00 61.06 224 LEU A C 1
ATOM 1806 O O . LEU A 1 224 ? 14.813 0.324 -22.581 1.00 61.06 224 LEU A O 1
ATOM 1810 N N . SER A 1 225 ? 14.817 -1.852 -23.138 1.00 66.69 225 SER A N 1
ATOM 1811 C CA . SER A 1 225 ? 14.690 -1.589 -24.578 1.00 66.69 225 SER A CA 1
ATOM 1812 C C . SER A 1 225 ? 13.362 -0.921 -24.960 1.00 66.69 225 SER A C 1
ATOM 1814 O O . SER A 1 225 ? 13.366 -0.024 -25.805 1.00 66.69 225 SER A O 1
ATOM 1816 N N . TRP A 1 226 ? 12.238 -1.281 -24.325 1.00 68.19 226 TRP A N 1
ATOM 1817 C CA . TRP A 1 226 ? 10.956 -0.588 -24.519 1.00 68.19 226 TRP A CA 1
ATOM 1818 C C . TRP A 1 226 ? 11.008 0.875 -24.053 1.00 68.19 226 TRP A C 1
ATOM 1820 O O . TRP A 1 226 ? 10.613 1.777 -24.799 1.00 68.19 226 TRP A O 1
ATOM 1830 N N . LEU A 1 227 ? 11.536 1.128 -22.851 1.00 59.38 227 LEU A N 1
ATOM 1831 C CA . LEU A 1 227 ? 11.690 2.482 -22.310 1.00 59.38 227 LEU A CA 1
ATOM 1832 C C . LEU A 1 227 ? 12.572 3.355 -23.208 1.00 59.38 227 LEU A C 1
ATOM 1834 O O . LEU A 1 227 ? 12.216 4.504 -23.489 1.00 59.38 227 LEU A O 1
ATOM 1838 N N . ASP A 1 228 ? 13.694 2.812 -23.679 1.00 66.12 228 ASP A N 1
ATOM 1839 C CA . ASP A 1 228 ? 14.616 3.516 -24.567 1.00 66.12 228 ASP A CA 1
ATOM 1840 C C . ASP A 1 228 ? 13.976 3.817 -25.927 1.00 66.12 228 ASP A C 1
ATOM 1842 O O . ASP A 1 228 ? 14.084 4.942 -26.427 1.00 66.12 228 ASP A O 1
ATOM 1846 N N . ALA A 1 229 ? 13.241 2.862 -26.504 1.00 69.06 229 ALA A N 1
ATOM 1847 C CA . ALA A 1 229 ? 12.546 3.047 -27.776 1.00 69.06 229 ALA A CA 1
ATOM 1848 C C . ALA A 1 229 ? 11.483 4.161 -27.711 1.00 69.06 229 ALA A C 1
ATOM 1850 O O . ALA A 1 229 ? 11.451 5.030 -28.592 1.00 69.06 229 ALA A O 1
ATOM 1851 N N . GLU A 1 230 ? 10.655 4.205 -26.660 1.00 62.50 230 GLU A N 1
ATOM 1852 C CA . GLU A 1 230 ? 9.660 5.276 -26.502 1.00 62.50 230 GLU A CA 1
ATOM 1853 C C . GLU A 1 230 ? 10.305 6.638 -26.211 1.00 62.50 230 GLU A C 1
ATOM 1855 O O . GLU A 1 230 ? 9.891 7.664 -26.764 1.00 62.50 230 GLU A O 1
ATOM 1860 N N . MET A 1 231 ? 11.362 6.668 -25.396 1.00 58.91 231 MET A N 1
ATOM 1861 C CA . MET A 1 231 ? 12.115 7.892 -25.111 1.00 58.91 231 MET A CA 1
ATOM 1862 C C . MET A 1 231 ? 12.791 8.467 -26.366 1.00 58.91 231 MET A C 1
ATOM 1864 O O . MET A 1 231 ? 12.828 9.692 -26.539 1.00 58.91 231 MET A O 1
ATOM 1868 N N . ILE A 1 232 ? 13.296 7.613 -27.263 1.00 62.44 232 ILE A N 1
ATOM 1869 C CA . ILE A 1 232 ? 13.856 8.014 -28.564 1.00 62.44 232 ILE A CA 1
ATOM 1870 C C . ILE A 1 232 ? 12.752 8.530 -29.498 1.00 62.44 232 ILE A C 1
ATOM 1872 O O . ILE A 1 232 ? 12.934 9.572 -30.138 1.00 62.44 232 ILE A O 1
ATOM 1876 N N . GLY A 1 233 ? 11.595 7.862 -29.544 1.00 60.47 233 GLY A N 1
ATOM 1877 C CA . GLY A 1 233 ? 10.436 8.298 -30.333 1.00 60.47 233 GLY A CA 1
ATOM 1878 C C . GLY A 1 233 ? 9.943 9.697 -29.945 1.00 60.47 233 GLY A C 1
ATOM 1879 O O . GLY A 1 233 ? 9.764 10.559 -30.808 1.00 60.47 233 GLY A O 1
ATOM 1880 N N . LEU A 1 234 ? 9.831 9.973 -28.642 1.00 56.19 234 LEU A N 1
ATOM 1881 C CA . LEU A 1 234 ? 9.423 11.285 -28.123 1.00 56.19 234 LEU A CA 1
ATOM 1882 C C . LEU A 1 234 ? 10.429 12.405 -28.444 1.00 56.19 234 LEU A C 1
ATOM 1884 O O . LEU A 1 234 ? 10.028 13.548 -28.681 1.00 56.19 234 LEU A O 1
ATOM 1888 N N . ARG A 1 235 ? 11.734 12.098 -28.484 1.00 55.69 235 ARG A N 1
ATOM 1889 C CA . ARG A 1 235 ? 12.774 13.065 -28.886 1.00 55.69 235 ARG A CA 1
ATOM 1890 C C . ARG A 1 235 ? 12.685 13.417 -30.372 1.00 55.69 235 ARG A C 1
ATOM 1892 O O . ARG A 1 235 ? 12.793 14.593 -30.710 1.00 55.69 235 ARG A O 1
ATOM 1899 N N . ARG A 1 236 ? 12.433 12.429 -31.238 1.00 58.59 236 ARG A N 1
ATOM 1900 C CA . ARG A 1 236 ? 12.261 12.641 -32.688 1.00 58.59 236 ARG A CA 1
ATOM 1901 C C . ARG A 1 236 ? 10.984 13.423 -33.010 1.00 58.59 236 ARG A C 1
ATOM 1903 O O . ARG A 1 236 ? 11.027 14.327 -33.835 1.00 58.59 236 ARG A O 1
ATOM 1910 N N . GLY A 1 237 ? 9.884 13.153 -32.303 1.00 50.75 237 GLY A N 1
ATOM 1911 C CA . GLY A 1 237 ? 8.630 13.902 -32.464 1.00 50.75 237 GLY A CA 1
ATOM 1912 C C . GLY A 1 237 ? 8.744 15.388 -32.096 1.00 50.75 237 GLY A C 1
ATOM 1913 O O . GLY A 1 237 ? 8.152 16.229 -32.764 1.00 50.75 237 GLY A O 1
ATOM 1914 N N . ARG A 1 238 ? 9.555 15.742 -31.087 1.00 46.78 238 ARG A N 1
ATOM 1915 C CA . ARG A 1 238 ? 9.826 17.152 -30.742 1.00 46.78 238 ARG A CA 1
ATOM 1916 C C . ARG A 1 238 ? 10.707 17.882 -31.757 1.00 46.78 238 ARG A C 1
ATOM 1918 O O . ARG A 1 238 ? 10.574 19.091 -31.871 1.00 46.78 238 ARG A O 1
ATOM 1925 N N . GLN A 1 239 ? 11.591 17.181 -32.469 1.00 50.91 239 GLN A N 1
ATOM 1926 C CA . GLN A 1 239 ? 12.439 17.784 -33.506 1.00 50.91 239 GLN A CA 1
ATOM 1927 C C . GLN A 1 239 ? 11.696 18.030 -34.825 1.00 50.91 239 GLN A C 1
ATOM 1929 O O . GLN A 1 239 ? 12.150 18.843 -35.613 1.00 50.91 239 GLN A O 1
ATOM 1934 N N . ALA A 1 240 ? 10.568 17.356 -35.062 1.00 49.69 240 ALA A N 1
ATOM 1935 C CA . ALA A 1 240 ? 9.731 17.559 -36.248 1.00 49.69 240 ALA A CA 1
ATOM 1936 C C . ALA A 1 240 ? 8.667 18.668 -36.080 1.00 49.69 240 ALA A C 1
ATOM 1938 O O . ALA A 1 240 ? 7.953 18.978 -37.028 1.00 49.69 240 ALA A O 1
ATOM 1939 N N . LEU A 1 241 ? 8.527 19.228 -34.871 1.00 47.19 241 LEU A N 1
ATOM 1940 C CA . LEU A 1 241 ? 7.560 20.279 -34.515 1.00 47.19 241 LEU A CA 1
ATOM 1941 C C . LEU A 1 241 ? 8.231 21.634 -34.205 1.00 47.19 241 LEU A C 1
ATOM 1943 O O . LEU A 1 241 ? 7.559 22.553 -33.737 1.00 47.19 241 LEU A O 1
ATOM 1947 N N . LEU A 1 242 ? 9.542 21.735 -34.438 1.00 45.41 242 LEU A N 1
ATOM 1948 C CA . LEU A 1 242 ? 10.354 22.955 -34.389 1.00 45.41 242 LEU A CA 1
ATOM 1949 C C . LEU A 1 242 ? 10.864 23.255 -35.798 1.00 45.41 242 LEU A C 1
ATOM 1951 O O . LEU A 1 242 ? 10.950 24.456 -36.128 1.00 45.41 242 LEU A O 1
#